Protein AF-A0A6B3HQA2-F1 (afdb_monomer_lite)

pLDDT: mean 93.32, std 8.59, range [45.41, 98.81]

Radius of gyration: 18.07 Å; chains: 1; bounding box: 42×44×48 Å

Secondary structure (DSSP, 8-state):
---TTTB---B-S-TTSGGGGTSBSSTT-PPB-TTSHHHHHHHHHHHHHHHHTT--EEEETTGGGS-HHHIIIIIHHHHHHHHHHHH-HHHHHH-EEEE-----SSSSSGGG-GGGSGGGGGB--SS---SSHHHHHHHHHHHHHHH-GGGS----TTS-BTTB------TTB-S-EEB-HHHHHHTTSHHHHHHHHHHHTTTSS-GGG-B--SS-SS-SGGG-SSS----

Foldseek 3Di:
DDDVLFFQDAADPDCLDLCLQRHADDPPGTHTRLLHPVNLVVVLVVLLVVVLVPDLEDEAEQCLNHFLLSLLVGRLVSNLVSNCVRPRNVSSVRRAYAYELDQLDLDLARVQRLSRGRQNSQFDDPDDFDPRSVRRSVVSRVVDSVCIDVNAAWFCQQDAPVPHDDHQDCVTTSNYAYAPNNLQLQVQDDVSNVVSLVVNCGSHSGSVSHHYCCDDPQAARNRDPDNHDYD

Structure (mmCIF, N/CA/C/O backbone):
data_AF-A0A6B3HQA2-F1
#
_entry.id   AF-A0A6B3HQA2-F1
#
loop_
_atom_site.group_PDB
_atom_site.id
_atom_site.type_symbol
_atom_site.label_atom_id
_atom_site.label_alt_id
_atom_site.label_comp_id
_atom_site.label_asym_id
_atom_site.label_entity_id
_atom_site.label_seq_id
_atom_site.pdbx_PDB_ins_code
_atom_site.Cartn_x
_atom_site.Cartn_y
_atom_site.Cartn_z
_atom_site.occupancy
_atom_site.B_iso_or_equiv
_atom_site.auth_seq_id
_atom_site.auth_comp_id
_atom_site.auth_asym_id
_atom_site.auth_atom_id
_atom_site.pdbx_PDB_model_num
ATOM 1 N N . MET A 1 1 ? -21.352 21.372 1.265 1.00 75.88 1 MET A N 1
ATOM 2 C CA . MET A 1 1 ? -19.914 21.098 1.476 1.00 75.88 1 MET A CA 1
ATOM 3 C C . MET A 1 1 ? -19.787 20.198 2.694 1.00 75.88 1 MET A C 1
ATOM 5 O O . MET A 1 1 ? -20.545 20.398 3.639 1.00 75.88 1 MET A O 1
ATOM 9 N N . PHE A 1 2 ? -18.933 19.177 2.637 1.00 92.38 2 PHE A N 1
ATOM 10 C CA . PHE A 1 2 ? -18.843 18.153 3.680 1.00 92.38 2 PHE A CA 1
ATOM 11 C C . PHE A 1 2 ? -18.260 18.703 5.000 1.00 92.38 2 PHE A C 1
ATOM 13 O O . PHE A 1 2 ? -17.554 19.720 4.985 1.00 92.38 2 PHE A O 1
ATOM 20 N N . PRO A 1 3 ? -18.566 18.082 6.160 1.00 95.31 3 PRO A N 1
ATOM 21 C CA . PRO A 1 3 ? -18.037 18.529 7.445 1.00 95.31 3 PRO A CA 1
ATOM 22 C C . PRO A 1 3 ? -16.509 18.395 7.512 1.00 95.31 3 PRO A C 1
ATOM 24 O O . PRO A 1 3 ? -15.991 17.284 7.480 1.00 95.31 3 PRO A O 1
ATOM 27 N N . LYS A 1 4 ? -15.799 19.515 7.715 1.00 93.56 4 LYS A N 1
ATOM 28 C CA . LYS A 1 4 ? -14.321 19.571 7.769 1.00 93.56 4 LYS A CA 1
ATOM 29 C C . LYS A 1 4 ? -13.685 18.619 8.798 1.00 93.56 4 LYS A C 1
ATOM 31 O O . LYS A 1 4 ? -12.535 18.232 8.666 1.00 93.56 4 LYS A O 1
ATOM 36 N N . ALA A 1 5 ? -14.414 18.262 9.855 1.00 95.19 5 ALA A N 1
ATOM 37 C CA . ALA A 1 5 ? -13.913 17.333 10.868 1.00 95.19 5 ALA A CA 1
ATOM 38 C C . ALA A 1 5 ? -13.820 15.879 10.369 1.00 95.19 5 ALA A C 1
ATOM 40 O O . ALA A 1 5 ? -13.080 15.093 10.948 1.00 95.19 5 ALA A O 1
ATOM 41 N N . LEU A 1 6 ? -14.602 15.517 9.346 1.00 97.62 6 LEU A N 1
ATOM 42 C CA . LEU A 1 6 ? -14.725 14.146 8.837 1.00 97.62 6 LEU A CA 1
ATOM 43 C C . LEU A 1 6 ? -14.211 13.994 7.406 1.00 97.62 6 LEU A C 1
ATOM 45 O O . LEU A 1 6 ? -14.002 12.874 6.957 1.00 97.62 6 LEU A O 1
ATOM 49 N N . TYR A 1 7 ? -14.029 15.109 6.706 1.00 97.56 7 TYR A N 1
ATOM 50 C CA . TYR A 1 7 ? -13.562 15.152 5.332 1.00 97.56 7 TYR A CA 1
ATOM 51 C C . TYR A 1 7 ? -12.484 16.214 5.212 1.00 97.56 7 TYR A C 1
ATOM 53 O O . TYR A 1 7 ? -12.591 17.288 5.820 1.00 97.56 7 TYR A 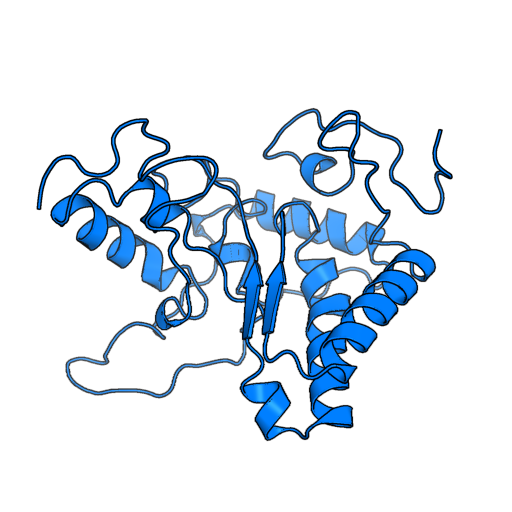O 1
ATOM 61 N N . HIS A 1 8 ? -11.465 15.933 4.415 1.00 96.06 8 HIS A N 1
ATOM 62 C CA . HIS A 1 8 ? -10.554 16.973 3.977 1.00 96.06 8 HIS A CA 1
ATOM 63 C C . HIS A 1 8 ? -11.316 17.960 3.091 1.00 96.06 8 HIS A C 1
ATOM 65 O O . HIS A 1 8 ? -12.221 17.577 2.363 1.00 96.06 8 HIS A O 1
ATOM 71 N N . ASN A 1 9 ? -11.002 19.253 3.178 1.00 94.12 9 ASN A N 1
ATOM 72 C CA . ASN A 1 9 ? -11.690 20.303 2.411 1.00 94.12 9 ASN A CA 1
ATOM 73 C C . ASN A 1 9 ? -10.677 21.056 1.539 1.00 94.12 9 ASN A C 1
ATOM 75 O O . ASN A 1 9 ? -10.548 22.280 1.622 1.00 94.12 9 ASN A O 1
ATOM 79 N N . CYS A 1 10 ? -9.926 20.299 0.747 1.00 94.56 10 CYS A N 1
ATOM 80 C CA . CYS A 1 10 ? -8.930 20.772 -0.205 1.00 94.56 10 CYS A CA 1
ATOM 81 C C . CYS A 1 10 ? -8.956 19.891 -1.456 1.00 94.56 10 CYS A C 1
ATOM 83 O O . CYS A 1 10 ? -9.538 18.808 -1.445 1.00 94.56 10 CYS A O 1
ATOM 85 N N . TRP A 1 11 ? -8.325 20.376 -2.520 1.00 94.31 11 TRP A N 1
ATOM 86 C CA . TRP A 1 11 ? -8.181 19.674 -3.791 1.00 94.31 11 TRP A CA 1
ATOM 87 C C . TRP A 1 11 ? -6.736 19.257 -3.978 1.00 94.31 11 TRP A C 1
ATOM 89 O O . TRP A 1 11 ? -5.838 20.019 -3.614 1.00 94.31 11 TRP A O 1
ATOM 99 N N . ILE A 1 12 ? -6.532 18.089 -4.579 1.00 94.38 12 ILE A N 1
ATOM 100 C CA . ILE A 1 12 ? -5.213 17.691 -5.047 1.00 94.38 12 ILE A CA 1
ATOM 101 C C . ILE A 1 12 ? -4.693 18.709 -6.076 1.00 94.38 12 ILE A C 1
ATOM 103 O O . ILE A 1 12 ? -5.372 19.077 -7.034 1.00 94.38 12 ILE A O 1
ATOM 107 N N . GLY A 1 13 ? -3.475 19.185 -5.863 1.00 93.06 13 GLY A N 1
ATOM 108 C CA . GLY A 1 13 ? -2.706 20.009 -6.787 1.00 93.06 13 GLY A CA 1
ATOM 109 C C . GLY A 1 13 ? -1.618 19.221 -7.515 1.00 93.06 13 GLY A C 1
ATOM 110 O O . GLY A 1 13 ? -1.237 19.605 -8.620 1.00 93.06 13 GLY A O 1
ATOM 111 N N . ASN A 1 14 ? -1.124 18.124 -6.930 1.00 91.94 14 ASN A N 1
ATOM 112 C CA . ASN A 1 14 ? -0.101 17.271 -7.534 1.00 91.94 14 ASN A CA 1
ATOM 113 C C . ASN A 1 14 ? -0.288 15.783 -7.184 1.00 91.94 14 ASN A C 1
ATOM 115 O O . ASN A 1 14 ? -0.450 15.446 -6.017 1.00 91.94 14 ASN A O 1
ATOM 119 N N . TRP A 1 15 ? -0.170 14.888 -8.173 1.00 92.31 15 TRP A N 1
ATOM 120 C CA . TRP A 1 15 ? -0.316 13.430 -8.000 1.00 92.31 15 TRP A CA 1
ATOM 121 C C . TRP A 1 15 ? 0.781 12.793 -7.144 1.00 92.31 15 TRP A C 1
ATOM 123 O O . TRP A 1 15 ? 0.551 11.765 -6.518 1.00 92.31 15 TRP A O 1
ATOM 133 N N . GLU A 1 16 ? 1.955 13.420 -7.082 1.00 94.00 16 GLU A N 1
ATOM 134 C CA . GLU A 1 16 ? 3.057 13.014 -6.207 1.00 94.00 16 GLU A CA 1
ATOM 135 C C . GLU A 1 16 ? 3.294 14.001 -5.049 1.00 94.00 16 GLU A C 1
ATOM 137 O O . GLU A 1 16 ? 4.398 14.064 -4.499 1.00 94.00 16 GLU A O 1
ATOM 142 N N . GLY A 1 17 ? 2.287 14.807 -4.700 1.00 94.75 17 GLY A N 1
ATOM 143 C CA . GLY A 1 17 ? 2.316 15.724 -3.562 1.00 94.75 17 GLY A CA 1
ATOM 144 C C . GLY A 1 17 ? 1.700 15.131 -2.293 1.00 94.75 17 GLY A C 1
ATOM 145 O O . GLY A 1 17 ? 0.985 14.133 -2.332 1.00 94.75 17 GLY A O 1
ATOM 146 N N . GLU A 1 18 ? 1.987 15.755 -1.148 1.00 95.19 18 GLU A N 1
ATOM 147 C CA . GLU A 1 18 ? 1.409 15.378 0.151 1.00 95.19 18 GLU A CA 1
ATOM 148 C C . GLU A 1 18 ? -0.125 15.391 0.102 1.00 95.19 18 GLU A C 1
ATOM 150 O O . GLU A 1 18 ? -0.764 14.445 0.559 1.00 95.19 18 GLU A O 1
ATOM 155 N N . ASP A 1 19 ? -0.657 16.420 -0.552 1.00 94.62 19 ASP A N 1
ATOM 156 C CA . ASP A 1 19 ? -2.062 16.704 -0.804 1.00 94.62 19 ASP A CA 1
ATOM 157 C C . ASP A 1 19 ? -2.772 15.602 -1.593 1.00 94.62 19 ASP A C 1
ATOM 159 O O . ASP A 1 19 ? -3.979 15.440 -1.455 1.00 94.62 19 ASP A O 1
ATOM 163 N N . SER A 1 20 ? -2.053 14.779 -2.361 1.00 95.31 20 SER A N 1
ATOM 164 C CA . SER A 1 20 ? -2.666 13.610 -3.003 1.00 95.31 20 SER A CA 1
ATOM 165 C C . SER A 1 20 ? -3.193 12.579 -2.005 1.00 95.31 20 SER A C 1
ATOM 167 O O . SER A 1 20 ? -3.979 11.722 -2.389 1.00 95.31 20 SER A O 1
ATOM 169 N N . ARG A 1 21 ? -2.778 12.639 -0.736 1.00 95.50 21 ARG A N 1
ATOM 170 C CA . ARG A 1 21 ? -3.137 11.663 0.304 1.00 95.50 21 ARG A CA 1
ATOM 171 C C . ARG A 1 21 ? -4.064 12.238 1.374 1.00 95.50 21 ARG A C 1
ATOM 173 O O . ARG A 1 21 ? -4.335 11.571 2.368 1.00 95.50 21 ARG A O 1
ATOM 180 N N . SER A 1 22 ? -4.434 13.508 1.225 1.00 93.69 22 SER A N 1
ATOM 181 C CA . SER A 1 22 ? -5.144 14.294 2.235 1.00 93.69 22 SER A CA 1
ATOM 182 C C . SER A 1 22 ? -6.074 15.346 1.613 1.00 93.69 22 SER A C 1
ATOM 184 O O . SER A 1 22 ? -6.490 16.285 2.290 1.00 93.69 22 SER A O 1
ATOM 186 N N . CYS A 1 23 ? -6.398 15.220 0.322 1.00 95.12 23 CYS A N 1
ATOM 187 C CA . CYS A 1 23 ? -7.303 16.103 -0.411 1.00 95.12 23 CYS A CA 1
ATOM 188 C C . CYS A 1 23 ? -8.104 15.330 -1.470 1.00 95.12 23 CYS A C 1
ATOM 190 O O . CYS A 1 23 ? -7.799 14.195 -1.824 1.00 95.12 23 CYS A O 1
ATOM 192 N N . TRP A 1 24 ? -9.140 15.977 -2.005 1.00 94.75 24 TRP A N 1
ATOM 193 C CA . TRP A 1 24 ? -10.056 15.380 -2.973 1.00 94.75 24 TRP A CA 1
ATOM 194 C C . TRP A 1 24 ? -9.352 15.083 -4.294 1.00 94.75 24 TRP A C 1
ATOM 196 O O . TRP A 1 24 ? -8.705 15.966 -4.863 1.00 94.75 24 TRP A O 1
ATOM 206 N N . LEU A 1 25 ? -9.539 13.858 -4.789 1.00 93.31 25 LEU A N 1
ATOM 207 C CA . LEU A 1 25 ? -8.958 13.373 -6.046 1.00 93.31 25 LEU A CA 1
ATOM 208 C C . LEU A 1 25 ? -9.773 13.776 -7.273 1.00 93.31 25 LEU A C 1
ATOM 210 O O . LEU A 1 25 ? -9.235 13.886 -8.373 1.00 93.31 25 LEU A O 1
ATOM 214 N N . HIS A 1 26 ? -11.078 13.962 -7.090 1.00 91.69 26 HIS A N 1
ATOM 215 C CA . HIS A 1 26 ? -12.014 14.298 -8.152 1.00 91.69 26 HIS A CA 1
ATOM 216 C C . HIS A 1 26 ? -13.262 14.976 -7.572 1.00 91.69 26 HIS A C 1
ATOM 218 O O . HIS A 1 26 ? -13.539 14.865 -6.375 1.00 91.69 26 HIS A O 1
ATOM 224 N N . ASP A 1 27 ? -14.023 15.676 -8.416 1.00 86.81 27 ASP A N 1
ATOM 225 C CA . ASP A 1 27 ? -15.137 16.536 -7.995 1.00 86.81 27 ASP A CA 1
ATOM 226 C C . ASP A 1 27 ? -16.273 15.799 -7.265 1.00 86.81 27 ASP A C 1
ATOM 228 O O . ASP A 1 27 ? -17.010 16.399 -6.476 1.00 86.81 27 ASP A O 1
ATOM 232 N N . ASP A 1 28 ? -16.408 14.497 -7.504 1.00 90.50 28 ASP A N 1
ATOM 233 C CA . ASP A 1 28 ? -17.402 13.604 -6.904 1.00 90.50 28 ASP A CA 1
ATOM 234 C C . ASP A 1 28 ? -16.821 12.649 -5.842 1.00 90.50 28 ASP A C 1
ATOM 236 O O . ASP A 1 28 ? -17.565 11.855 -5.263 1.00 90.50 28 ASP A O 1
ATOM 240 N N . LEU A 1 29 ? -15.527 12.764 -5.524 1.00 92.75 29 LEU A N 1
ATOM 241 C CA . LEU A 1 29 ? -14.822 11.923 -4.555 1.00 92.75 29 LEU A CA 1
ATOM 242 C C . LEU A 1 29 ? -14.423 12.741 -3.326 1.00 92.75 29 LEU A C 1
ATOM 244 O O . LEU A 1 29 ? -13.277 13.162 -3.167 1.00 92.75 29 LEU A O 1
ATOM 248 N N . ALA A 1 30 ? -15.401 12.967 -2.447 1.00 94.81 30 ALA A N 1
ATOM 249 C CA . ALA A 1 30 ? -15.158 13.647 -1.183 1.00 94.81 30 ALA A CA 1
ATOM 250 C C . ALA A 1 30 ? -14.211 12.838 -0.290 1.00 94.81 30 ALA A C 1
ATOM 252 O O . ALA A 1 30 ? -14.552 11.735 0.140 1.00 94.81 30 ALA A O 1
ATOM 253 N N . ASP A 1 31 ? -13.050 13.411 0.015 1.00 96.81 31 ASP A N 1
ATOM 254 C CA . ASP A 1 31 ? -11.984 12.693 0.705 1.00 96.81 31 ASP A CA 1
ATOM 255 C C . ASP A 1 31 ? -12.233 12.606 2.215 1.00 96.81 31 ASP A C 1
ATOM 257 O O . ASP A 1 31 ? -12.397 13.622 2.900 1.00 96.81 31 ASP A O 1
ATOM 261 N N . PHE A 1 32 ? -12.293 11.383 2.737 1.00 97.44 32 PHE A N 1
ATOM 262 C CA . PHE A 1 32 ? -12.454 11.129 4.164 1.00 97.44 32 PHE A CA 1
ATOM 263 C C . PHE A 1 32 ? -11.184 11.526 4.922 1.00 97.44 32 PHE A C 1
ATOM 265 O O . PHE A 1 32 ? -10.087 11.126 4.559 1.00 97.44 32 PHE A O 1
ATOM 272 N N . ASN A 1 33 ? -11.334 12.226 6.049 1.00 97.38 33 ASN A N 1
ATOM 273 C CA . ASN A 1 33 ? -10.209 12.512 6.940 1.00 97.38 33 ASN A CA 1
ATOM 274 C C . ASN A 1 33 ? -9.810 11.235 7.697 1.00 97.38 33 ASN A C 1
ATOM 276 O O . ASN A 1 33 ? -10.356 10.942 8.764 1.00 97.38 33 ASN A O 1
ATOM 280 N N . THR A 1 34 ? -8.903 10.440 7.126 1.00 97.38 34 THR A N 1
ATOM 281 C CA . THR A 1 34 ? -8.495 9.140 7.683 1.00 97.38 34 THR A CA 1
ATOM 282 C C . THR A 1 34 ? -7.595 9.234 8.915 1.00 97.38 34 THR A C 1
ATOM 284 O O . THR A 1 34 ? -7.358 8.230 9.583 1.00 97.38 34 THR A O 1
ATOM 287 N N . GLU A 1 35 ? -7.161 10.431 9.287 1.00 95.62 35 GLU A N 1
ATOM 288 C CA . GLU A 1 35 ? -6.442 10.766 10.516 1.00 95.62 35 GLU A CA 1
ATOM 289 C C . GLU A 1 35 ? -7.428 10.944 11.686 1.00 95.62 35 GLU A C 1
ATOM 291 O O . GLU A 1 35 ? -7.060 10.833 12.858 1.00 95.62 35 GLU A O 1
ATOM 296 N N . ASN A 1 36 ? -8.711 11.173 11.387 1.00 97.25 36 ASN A N 1
ATOM 297 C CA . ASN A 1 36 ? -9.763 11.321 12.379 1.00 97.25 36 ASN A CA 1
ATOM 298 C C . ASN A 1 36 ? -10.236 9.963 12.930 1.00 97.25 36 ASN A C 1
ATOM 300 O O . ASN A 1 36 ? -10.748 9.111 12.203 1.00 97.25 36 ASN A O 1
ATOM 304 N N . ALA A 1 37 ? -10.190 9.799 14.254 1.00 97.50 37 ALA A N 1
ATOM 305 C CA . ALA A 1 37 ? -10.587 8.556 14.923 1.00 97.50 37 ALA A CA 1
ATOM 306 C C . ALA A 1 37 ? -12.043 8.123 14.645 1.00 97.50 37 ALA A C 1
ATOM 308 O O . ALA A 1 37 ? -12.331 6.928 14.587 1.00 97.50 37 ALA A O 1
ATOM 309 N N . GLN A 1 38 ? -12.983 9.059 14.460 1.00 98.38 38 GLN A N 1
ATOM 310 C CA . GLN A 1 38 ? -14.372 8.714 14.137 1.00 98.38 38 GLN A CA 1
ATOM 311 C C . GLN A 1 38 ? -14.479 8.103 12.735 1.00 98.38 38 GLN A C 1
ATOM 313 O O . GLN A 1 38 ? -15.188 7.114 12.552 1.00 98.38 38 GLN A O 1
ATOM 318 N N . VAL A 1 39 ? -13.759 8.670 11.765 1.00 98.50 39 VAL A N 1
ATOM 319 C CA . VAL A 1 39 ? -13.689 8.157 10.390 1.00 98.50 39 VAL A CA 1
ATOM 320 C C . VAL A 1 39 ? -12.999 6.794 10.370 1.00 98.50 39 VAL A C 1
ATOM 322 O O . VAL A 1 39 ? -13.551 5.846 9.815 1.00 98.50 39 VAL A O 1
ATOM 325 N N . GLN A 1 40 ? -11.857 6.655 11.052 1.00 98.44 40 GLN A N 1
ATOM 326 C CA . GLN A 1 40 ? -11.147 5.378 11.183 1.00 98.44 40 GLN A CA 1
ATOM 327 C C . GLN A 1 40 ? -12.061 4.282 11.741 1.00 98.44 40 GLN A C 1
ATOM 329 O O . GLN A 1 40 ? -12.192 3.221 11.135 1.00 98.44 40 GLN A O 1
ATOM 334 N N . ASN A 1 41 ? -12.750 4.549 12.854 1.00 98.69 41 ASN A N 1
ATOM 335 C CA . ASN A 1 41 ? -13.660 3.586 13.479 1.00 98.69 41 ASN A CA 1
ATOM 336 C C . ASN A 1 41 ? -14.828 3.206 12.562 1.00 98.69 41 ASN A C 1
ATOM 338 O O . ASN A 1 41 ? -15.238 2.044 12.532 1.00 98.69 41 ASN A O 1
ATOM 342 N N . TYR A 1 42 ? -15.357 4.166 11.800 1.00 98.69 42 TYR A N 1
ATOM 343 C CA . TYR A 1 42 ? -16.407 3.904 10.821 1.00 98.69 42 TYR A CA 1
ATOM 344 C C . TYR A 1 42 ? -15.921 2.970 9.703 1.00 98.69 42 TYR A C 1
ATOM 346 O O . TYR A 1 42 ? -16.574 1.961 9.426 1.00 98.69 42 TYR A O 1
ATOM 354 N N . LEU A 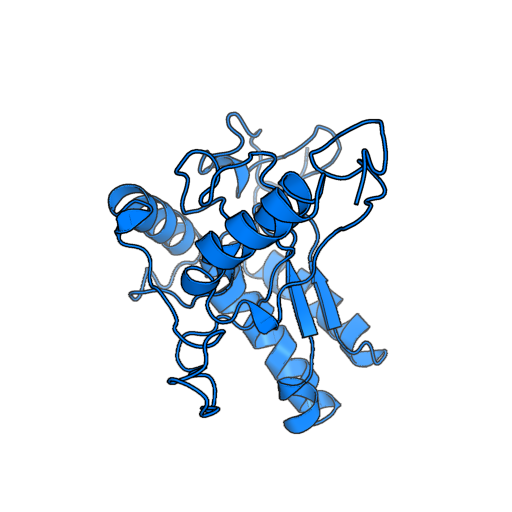1 43 ? -14.759 3.259 9.108 1.00 98.69 43 LEU A N 1
ATOM 355 C CA . LEU A 1 43 ? -14.178 2.458 8.025 1.00 98.69 43 LEU A CA 1
ATOM 356 C C . LEU A 1 43 ? -13.755 1.063 8.505 1.00 98.69 43 LEU A C 1
ATOM 358 O O . LEU A 1 43 ? -14.083 0.070 7.859 1.00 98.69 43 LEU A O 1
ATOM 362 N N . ILE A 1 44 ? -13.121 0.957 9.677 1.00 98.81 44 ILE A N 1
ATOM 363 C CA . ILE A 1 44 ? -12.816 -0.333 10.320 1.00 98.81 44 ILE A CA 1
ATOM 364 C C . ILE A 1 44 ? -14.107 -1.127 10.545 1.00 98.81 44 ILE A C 1
ATOM 366 O O . ILE A 1 44 ? -14.174 -2.313 10.231 1.00 98.81 44 ILE A O 1
ATOM 370 N N . GLY A 1 45 ? -15.170 -0.474 11.023 1.00 98.81 45 GLY A N 1
ATOM 371 C CA . GLY A 1 45 ? -16.484 -1.094 11.172 1.00 98.81 45 GLY A CA 1
ATOM 372 C C . GLY A 1 45 ? -17.062 -1.621 9.854 1.00 98.81 45 GLY A C 1
ATOM 373 O O . GLY A 1 45 ? -17.728 -2.657 9.856 1.00 98.81 45 GLY A O 1
ATOM 374 N N . ALA A 1 46 ? -16.798 -0.952 8.728 1.00 98.69 46 ALA A N 1
ATOM 375 C CA . ALA A 1 46 ? -17.186 -1.428 7.403 1.00 98.69 46 ALA A CA 1
ATOM 376 C C . ALA A 1 46 ? -16.383 -2.672 6.986 1.00 98.69 46 ALA A C 1
ATOM 378 O O . ALA A 1 46 ? -16.996 -3.683 6.638 1.00 98.69 46 ALA A O 1
ATOM 379 N N . TYR A 1 47 ? -15.049 -2.652 7.103 1.00 98.56 47 TYR A N 1
ATOM 380 C CA . TYR A 1 47 ? -14.205 -3.827 6.838 1.00 98.56 47 TYR A CA 1
ATOM 381 C C . TYR A 1 47 ? -14.608 -5.026 7.700 1.00 98.56 47 TYR A C 1
ATOM 383 O O . TYR A 1 47 ? -14.759 -6.132 7.184 1.00 98.56 47 TYR A O 1
ATOM 391 N N . ASN A 1 48 ? -14.882 -4.803 8.988 1.00 98.81 48 ASN A N 1
ATOM 392 C CA . ASN A 1 48 ? -15.300 -5.856 9.911 1.00 98.81 48 ASN A CA 1
ATOM 393 C C . ASN A 1 48 ? -16.572 -6.571 9.450 1.00 98.81 48 ASN A C 1
ATOM 395 O O . ASN A 1 48 ? -16.652 -7.789 9.577 1.00 98.81 48 ASN A O 1
ATOM 399 N N . LYS A 1 49 ? -17.542 -5.849 8.872 1.00 98.75 49 LYS A N 1
ATOM 400 C CA . LYS A 1 49 ? -18.763 -6.465 8.331 1.00 98.75 49 LYS A CA 1
ATOM 401 C C . LYS A 1 49 ? -18.458 -7.399 7.165 1.00 98.75 49 LYS A C 1
ATOM 403 O O . LYS A 1 49 ? -19.014 -8.488 7.125 1.00 98.75 49 LYS A O 1
ATOM 408 N N . TYR A 1 50 ? -17.586 -6.996 6.243 1.00 98.62 50 TYR A N 1
ATOM 409 C CA . TYR A 1 50 ? -17.198 -7.851 5.118 1.00 98.62 50 TYR A CA 1
ATOM 410 C C . TYR A 1 50 ? -16.392 -9.065 5.581 1.00 98.62 50 TYR A C 1
ATOM 412 O O . TYR A 1 50 ? -16.666 -10.176 5.134 1.00 98.62 50 TYR A O 1
ATOM 420 N N . ILE A 1 51 ? -15.472 -8.882 6.534 1.00 98.75 51 ILE A N 1
ATOM 421 C CA . ILE A 1 51 ? -14.768 -9.997 7.182 1.00 98.75 51 ILE A CA 1
ATOM 422 C C . ILE A 1 51 ? -15.790 -10.959 7.792 1.00 98.75 51 ILE A C 1
ATOM 424 O O . ILE A 1 51 ? -15.747 -12.151 7.521 1.00 98.75 51 ILE A O 1
ATOM 428 N N . ASP A 1 52 ? -16.773 -10.460 8.541 1.00 98.62 52 ASP A N 1
ATOM 429 C CA . ASP A 1 52 ? -17.798 -11.297 9.175 1.00 98.62 52 ASP A CA 1
ATOM 430 C C . ASP A 1 52 ? -18.681 -12.067 8.181 1.00 98.62 52 ASP A C 1
ATOM 432 O O . ASP A 1 52 ? -19.222 -13.115 8.548 1.00 98.62 52 ASP A O 1
ATOM 436 N N . MET A 1 53 ? -18.806 -11.578 6.942 1.00 98.50 53 MET A N 1
ATOM 437 C CA . MET A 1 53 ? -19.468 -12.277 5.832 1.00 98.50 53 MET A CA 1
ATOM 438 C C . MET A 1 53 ? -18.621 -13.414 5.240 1.00 98.50 53 MET A C 1
ATOM 440 O O . MET A 1 53 ? -19.166 -14.234 4.506 1.00 98.50 53 MET A O 1
ATOM 444 N N . GLY A 1 54 ? -17.331 -13.502 5.579 1.00 98.00 54 GLY A N 1
ATOM 445 C CA . GLY A 1 54 ? -16.443 -14.598 5.186 1.00 98.00 54 GLY A CA 1
ATOM 446 C C . GLY A 1 54 ? -15.619 -14.344 3.926 1.00 98.00 54 GLY A C 1
ATOM 447 O O . GLY A 1 54 ? -15.284 -15.300 3.240 1.00 98.00 54 GLY A O 1
ATOM 448 N N . VAL A 1 55 ? -15.312 -13.085 3.594 1.00 98.25 55 VAL A N 1
ATOM 449 C CA . VAL A 1 55 ? -14.300 -12.793 2.561 1.00 98.25 55 VAL A CA 1
ATOM 450 C C . VAL A 1 55 ? -12.916 -13.266 3.026 1.00 98.25 55 VAL A C 1
ATOM 452 O O . VAL A 1 55 ? -12.632 -13.222 4.220 1.00 98.25 55 VAL A O 1
ATOM 455 N N . ASP A 1 56 ? -12.048 -13.662 2.094 1.00 97.38 56 ASP A N 1
ATOM 456 C CA . ASP A 1 56 ? -10.683 -14.142 2.390 1.00 97.38 56 ASP A CA 1
ATOM 457 C C . ASP A 1 56 ? -9.594 -13.076 2.164 1.00 97.38 56 ASP A C 1
ATOM 459 O O . ASP A 1 56 ? -8.401 -13.319 2.359 1.00 97.38 56 ASP A O 1
ATOM 463 N N . GLY A 1 57 ? -9.988 -11.885 1.714 1.00 97.88 57 GLY A N 1
ATOM 464 C CA . GLY A 1 57 ? -9.050 -10.835 1.356 1.00 97.88 57 GLY A CA 1
ATOM 465 C C . GLY A 1 57 ? -9.711 -9.545 0.891 1.00 97.88 57 GLY A C 1
ATOM 466 O O . GLY A 1 57 ? -10.922 -9.488 0.669 1.00 97.88 57 GLY A O 1
ATOM 467 N N . PHE A 1 58 ? -8.889 -8.512 0.715 1.00 98.44 58 PHE A N 1
ATOM 468 C CA . PHE A 1 58 ? -9.301 -7.214 0.188 1.00 98.44 58 PHE A CA 1
ATOM 469 C C . PHE A 1 58 ? -8.343 -6.725 -0.897 1.00 98.44 58 PHE A C 1
ATOM 471 O O . PHE A 1 58 ? -7.134 -6.645 -0.681 1.00 98.44 58 PHE A O 1
ATOM 478 N N . ARG A 1 59 ? -8.917 -6.304 -2.028 1.00 97.62 59 ARG A N 1
ATOM 479 C CA . ARG A 1 59 ? -8.280 -5.358 -2.947 1.00 97.62 59 ARG A CA 1
ATOM 480 C C . ARG A 1 59 ? -8.624 -3.953 -2.464 1.00 97.62 59 ARG A C 1
ATOM 482 O O . ARG A 1 59 ? -9.797 -3.584 -2.473 1.00 97.62 59 ARG A O 1
ATOM 489 N N . LEU A 1 60 ? -7.625 -3.189 -2.036 1.00 97.25 60 LEU A N 1
ATOM 490 C CA . LEU A 1 60 ? -7.792 -1.807 -1.589 1.00 97.25 60 LEU A CA 1
ATOM 491 C C . LEU A 1 60 ? -7.668 -0.877 -2.795 1.00 97.25 60 LEU A C 1
ATOM 493 O O . LEU A 1 60 ? -6.614 -0.799 -3.424 1.00 97.25 60 LEU A O 1
ATOM 497 N N . ASP A 1 61 ? -8.768 -0.214 -3.126 1.00 94.75 61 ASP A N 1
ATOM 498 C CA . ASP A 1 61 ? -8.822 0.801 -4.174 1.00 94.75 61 ASP A CA 1
ATOM 499 C C . ASP A 1 61 ? -7.985 2.020 -3.791 1.00 94.75 61 ASP A C 1
ATOM 501 O O . ASP A 1 61 ? -8.032 2.442 -2.635 1.00 94.75 61 ASP A O 1
ATOM 505 N N . THR A 1 62 ? -7.249 2.596 -4.746 1.00 93.75 62 THR A N 1
ATOM 506 C CA . THR A 1 62 ? -6.558 3.889 -4.578 1.00 93.75 62 THR A CA 1
ATOM 507 C C . THR A 1 62 ? -5.691 4.011 -3.310 1.00 93.75 62 THR A C 1
ATOM 509 O O . THR A 1 62 ? -5.530 5.095 -2.755 1.00 93.75 62 THR A O 1
ATOM 512 N N . ALA A 1 63 ? -5.075 2.914 -2.851 1.00 97.25 63 ALA A N 1
ATOM 513 C CA . ALA A 1 63 ? -4.342 2.836 -1.581 1.00 97.25 63 ALA A CA 1
ATOM 514 C C . ALA A 1 63 ? -3.227 3.886 -1.420 1.00 97.25 63 ALA A C 1
ATOM 516 O O . ALA A 1 63 ? -2.899 4.255 -0.290 1.00 97.25 63 ALA A O 1
ATOM 517 N N . VAL A 1 64 ? -2.674 4.381 -2.534 1.00 96.75 64 VAL A N 1
ATOM 518 C CA . VAL A 1 64 ? -1.680 5.468 -2.558 1.00 96.75 64 VAL A CA 1
ATOM 519 C C . VAL A 1 64 ? -2.178 6.769 -1.928 1.00 96.75 64 VAL A C 1
ATOM 521 O O . VAL A 1 64 ? -1.381 7.519 -1.371 1.00 96.75 64 VAL A O 1
ATOM 524 N N . HIS A 1 65 ? -3.489 7.001 -1.964 1.00 97.00 65 HIS A N 1
ATOM 525 C CA . HIS A 1 65 ? -4.143 8.222 -1.504 1.00 97.00 65 HIS A CA 1
ATOM 526 C C . HIS A 1 65 ? -4.497 8.199 -0.010 1.00 97.00 65 HIS A C 1
ATOM 528 O O . HIS A 1 65 ? -5.167 9.092 0.485 1.00 97.00 65 HIS A O 1
ATOM 534 N N . ILE A 1 66 ? -4.011 7.202 0.732 1.00 97.75 66 ILE A N 1
ATOM 535 C CA . ILE A 1 66 ? -4.036 7.184 2.196 1.00 97.75 66 ILE A CA 1
ATOM 536 C C .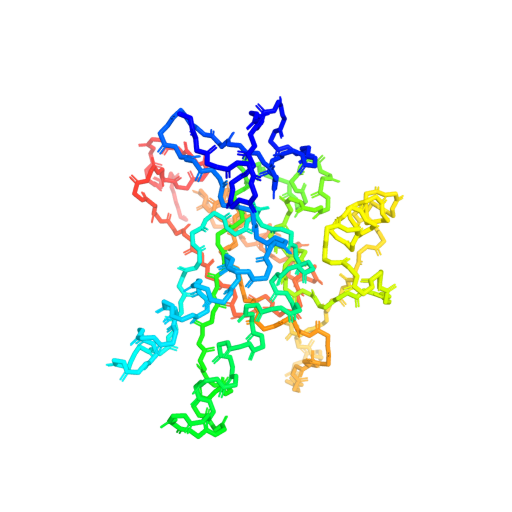 ILE A 1 66 ? -2.589 7.011 2.678 1.00 97.75 66 ILE A C 1
ATOM 538 O O . ILE A 1 66 ? -1.878 6.132 2.177 1.00 97.75 66 ILE A O 1
ATOM 542 N N . PRO A 1 67 ? -2.107 7.796 3.661 1.00 97.50 67 PRO A N 1
ATOM 543 C CA . PRO A 1 67 ? -0.746 7.653 4.164 1.00 97.50 67 PRO A CA 1
ATOM 544 C C . PRO A 1 67 ? -0.441 6.221 4.631 1.00 97.50 67 PRO A C 1
ATOM 546 O O . PRO A 1 67 ? -1.202 5.626 5.395 1.00 97.50 67 PRO A O 1
ATOM 549 N N . ARG A 1 68 ? 0.726 5.677 4.253 1.00 97.69 68 ARG A N 1
ATOM 550 C CA . ARG A 1 68 ? 1.193 4.358 4.728 1.00 97.69 68 ARG A CA 1
ATOM 551 C C . ARG A 1 68 ? 1.161 4.230 6.256 1.00 97.69 68 ARG A C 1
ATOM 553 O O . ARG A 1 68 ? 0.771 3.183 6.759 1.00 97.69 68 ARG A O 1
ATOM 560 N N . THR A 1 69 ? 1.497 5.290 6.993 1.00 97.56 69 THR A N 1
ATOM 561 C CA . THR A 1 69 ? 1.366 5.320 8.460 1.00 97.56 69 THR A CA 1
ATOM 562 C C . THR A 1 69 ? -0.049 5.013 8.927 1.00 97.56 69 THR A C 1
ATOM 564 O O . THR A 1 69 ? -0.223 4.263 9.884 1.00 97.56 69 THR A O 1
ATOM 567 N N . THR A 1 70 ? -1.063 5.558 8.259 1.00 98.00 70 THR A N 1
ATOM 568 C CA . THR A 1 70 ? -2.471 5.323 8.594 1.00 98.00 70 THR A CA 1
ATOM 569 C C . THR A 1 70 ? -2.844 3.865 8.319 1.00 98.00 70 THR A C 1
ATOM 571 O O . THR A 1 70 ? -3.419 3.203 9.187 1.00 98.00 70 THR A O 1
ATOM 574 N N . TRP A 1 71 ? -2.419 3.307 7.178 1.00 98.44 71 TRP A N 1
ATOM 575 C CA . TRP A 1 71 ? -2.577 1.877 6.877 1.00 98.44 71 TRP A CA 1
ATOM 576 C C . TRP A 1 71 ? -1.949 0.976 7.946 1.00 98.44 71 TRP A C 1
ATOM 578 O O . TRP A 1 71 ? -2.638 0.130 8.522 1.00 98.44 71 TRP A O 1
ATOM 588 N N . ASN A 1 72 ? -0.665 1.184 8.241 1.00 98.44 72 ASN A N 1
ATOM 589 C CA . ASN A 1 72 ? 0.126 0.342 9.139 1.00 98.44 72 ASN A CA 1
ATOM 590 C C . ASN A 1 72 ? -0.310 0.445 10.603 1.00 98.44 72 ASN A C 1
ATOM 592 O O . ASN A 1 72 ? -0.207 -0.533 11.339 1.00 98.44 72 ASN A O 1
ATOM 596 N N . ARG A 1 73 ? -0.790 1.614 11.045 1.00 97.56 73 ARG A N 1
ATOM 597 C CA . ARG A 1 73 ? -1.190 1.840 12.445 1.00 97.56 73 ARG A CA 1
ATOM 598 C C . ARG A 1 73 ? -2.637 1.470 12.723 1.00 97.56 73 ARG A C 1
ATOM 600 O O . ARG A 1 73 ? -2.956 1.147 13.867 1.00 97.56 73 ARG A O 1
ATOM 607 N N . ARG A 1 74 ? -3.519 1.578 11.725 1.00 98.06 74 ARG A N 1
ATOM 608 C CA . ARG A 1 74 ? -4.973 1.518 11.939 1.00 98.06 74 ARG A CA 1
ATOM 609 C C . ARG A 1 74 ? -5.621 0.381 11.177 1.00 98.06 74 ARG A C 1
ATOM 611 O O . ARG A 1 74 ? -6.156 -0.534 11.793 1.00 98.06 74 ARG A O 1
ATOM 618 N N . PHE A 1 75 ? -5.577 0.426 9.853 1.00 98.69 75 PHE A N 1
ATOM 619 C CA . PHE A 1 75 ? -6.423 -0.441 9.038 1.00 98.69 75 PHE A CA 1
ATOM 620 C C . PHE A 1 75 ? -5.890 -1.872 8.925 1.00 98.69 75 PHE A C 1
ATOM 622 O O . PHE A 1 75 ? -6.641 -2.812 9.181 1.00 98.69 75 PHE A O 1
ATOM 6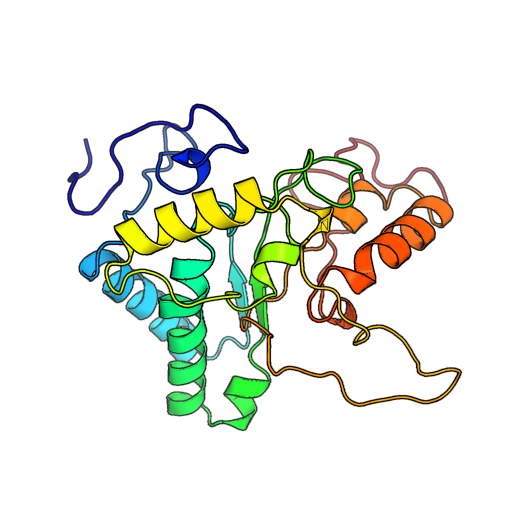29 N N . LEU A 1 76 ? -4.604 -2.061 8.605 1.00 98.56 76 LEU A N 1
ATOM 630 C CA . LEU A 1 76 ? -4.027 -3.402 8.445 1.00 98.56 76 LEU A CA 1
ATOM 631 C C . LEU A 1 76 ? -4.043 -4.209 9.755 1.00 98.56 76 LEU A C 1
ATOM 633 O O . LEU A 1 76 ? -4.486 -5.361 9.718 1.00 98.56 76 LEU A O 1
ATOM 637 N N . PRO A 1 77 ? -3.659 -3.640 10.921 1.00 98.44 77 PRO A N 1
ATOM 638 C CA . PRO A 1 77 ? -3.776 -4.358 12.187 1.00 98.44 77 PRO A CA 1
ATOM 639 C C . PRO A 1 77 ? -5.225 -4.687 12.549 1.00 98.44 77 PRO A C 1
ATOM 641 O O . PRO A 1 77 ? -5.487 -5.802 12.986 1.00 98.44 77 PRO A O 1
ATOM 644 N N . ALA A 1 78 ? -6.173 -3.766 12.327 1.00 98.69 78 ALA A N 1
ATOM 645 C CA . ALA A 1 78 ? -7.581 -4.001 12.649 1.00 98.69 78 ALA A CA 1
ATOM 646 C C . ALA A 1 78 ? -8.203 -5.118 11.795 1.00 98.69 78 ALA A C 1
ATOM 648 O O . ALA A 1 78 ? -8.950 -5.944 12.321 1.00 98.69 78 ALA A O 1
ATOM 649 N N . ILE A 1 79 ? -7.866 -5.186 10.500 1.00 98.69 79 ILE A N 1
ATOM 650 C CA . ILE A 1 79 ? -8.276 -6.288 9.616 1.00 98.69 79 ILE A CA 1
ATOM 651 C C . ILE A 1 79 ? -7.729 -7.614 10.155 1.00 98.69 79 ILE A C 1
ATOM 653 O O . ILE A 1 79 ? -8.497 -8.545 10.394 1.00 98.69 79 ILE A O 1
ATOM 657 N N . GLN A 1 80 ? -6.417 -7.686 10.397 1.00 98.31 80 GLN A N 1
ATOM 658 C CA . GLN A 1 80 ? -5.752 -8.885 10.915 1.00 98.31 80 GLN A CA 1
ATOM 659 C C . GLN A 1 80 ? -6.349 -9.345 12.251 1.00 98.31 80 GLN A C 1
ATOM 661 O O . GLN A 1 80 ? -6.673 -10.522 12.422 1.00 98.31 80 GLN A O 1
ATOM 666 N N . GLU A 1 81 ? -6.560 -8.413 13.181 1.00 98.56 81 GLU A N 1
ATOM 667 C CA . GLU A 1 81 ? -7.164 -8.693 14.480 1.00 98.56 81 GLU A CA 1
ATOM 668 C C . GLU A 1 81 ? -8.593 -9.223 14.328 1.00 98.56 81 GLU A C 1
ATOM 670 O O . GLU A 1 81 ? -8.938 -10.239 14.938 1.00 98.56 81 GLU A O 1
ATOM 675 N N . ARG A 1 82 ? -9.424 -8.598 13.484 1.00 98.75 82 ARG A N 1
ATOM 676 C CA . ARG A 1 82 ? -10.807 -9.046 13.292 1.00 98.75 82 ARG A CA 1
ATOM 677 C C . ARG A 1 82 ? -10.874 -10.445 12.695 1.00 98.75 82 ARG A C 1
ATOM 679 O O . ARG A 1 82 ? -11.663 -11.263 13.171 1.00 98.75 82 ARG A O 1
ATOM 686 N N . VAL A 1 83 ? -10.056 -10.737 11.684 1.00 98.81 83 VAL A N 1
ATOM 687 C CA . VAL A 1 83 ? -9.998 -12.077 11.079 1.00 98.81 83 VAL A CA 1
ATOM 688 C C . VAL A 1 83 ? -9.557 -13.099 12.123 1.00 98.81 83 VAL A C 1
ATOM 690 O O . VAL A 1 83 ? -10.197 -14.142 12.261 1.00 98.81 83 VAL A O 1
ATOM 693 N N . ALA A 1 84 ? -8.533 -12.782 12.924 1.00 98.62 84 ALA A N 1
ATOM 694 C CA . ALA A 1 84 ? -8.058 -13.663 13.987 1.00 98.62 84 ALA A CA 1
ATOM 695 C C . ALA A 1 84 ? -9.148 -13.947 15.030 1.00 98.62 84 ALA A C 1
ATOM 697 O O . ALA A 1 84 ? -9.341 -15.098 15.421 1.00 98.62 84 ALA A O 1
ATOM 698 N N . GLN A 1 85 ? -9.898 -12.922 15.442 1.00 98.56 85 GLN A N 1
ATOM 699 C CA . GLN A 1 85 ? -11.016 -13.061 16.377 1.00 98.56 85 GLN A CA 1
ATOM 700 C C . GLN A 1 85 ? -12.157 -13.909 15.801 1.00 98.56 85 GLN A C 1
ATOM 702 O O . GLN A 1 85 ? -12.767 -14.697 16.523 1.00 98.56 85 GLN A O 1
ATOM 707 N N . ARG A 1 86 ? -12.478 -13.737 14.513 1.00 98.56 86 ARG A N 1
ATOM 708 C CA . ARG A 1 86 ? -13.658 -14.353 13.892 1.00 98.56 86 ARG A CA 1
ATOM 709 C C . ARG A 1 86 ? -13.413 -15.773 13.380 1.00 98.56 86 ARG A C 1
ATOM 711 O O . ARG A 1 86 ? -14.323 -16.600 13.485 1.00 98.56 86 ARG A O 1
ATOM 718 N N . PHE A 1 87 ? -12.228 -16.029 12.828 1.00 98.38 87 PHE A N 1
ATOM 719 C CA . PHE A 1 87 ? -11.880 -17.252 12.091 1.00 98.38 87 PHE A CA 1
ATOM 720 C C . PHE A 1 87 ? -10.573 -17.915 12.559 1.00 98.38 87 PHE A C 1
ATOM 722 O O . PHE A 1 87 ? -10.245 -19.007 12.101 1.00 98.38 87 PHE A O 1
ATOM 729 N N . GLY A 1 88 ? -9.848 -17.308 13.503 1.00 98.38 88 GLY A N 1
ATOM 730 C CA . GLY A 1 88 ? -8.629 -17.863 14.091 1.00 98.38 88 GLY A CA 1
ATOM 731 C C . GLY A 1 88 ? -7.333 -17.344 13.463 1.00 98.38 88 GLY A C 1
ATOM 732 O O . GLY A 1 88 ? -7.309 -16.769 12.376 1.00 98.38 88 GLY A O 1
ATOM 733 N N . ALA A 1 89 ? -6.222 -17.559 14.173 1.00 97.88 89 ALA A N 1
ATOM 734 C CA . ALA A 1 89 ? -4.911 -17.013 13.811 1.00 97.88 89 ALA A CA 1
ATOM 735 C C . ALA A 1 89 ? -4.385 -17.512 12.452 1.00 97.88 89 ALA A C 1
ATOM 737 O O . ALA A 1 89 ? -3.726 -16.760 11.738 1.00 97.88 89 ALA A O 1
ATOM 738 N N . GLU A 1 90 ? -4.695 -18.757 12.078 1.00 97.44 90 GLU A N 1
ATOM 739 C CA . GLU A 1 90 ? -4.285 -19.298 10.777 1.00 97.44 90 GLU A CA 1
ATOM 740 C C . GLU A 1 90 ? -5.025 -18.608 9.624 1.00 97.44 90 GLU A C 1
ATOM 742 O O . GLU A 1 90 ? -4.411 -18.273 8.616 1.00 97.44 90 GLU A O 1
ATOM 747 N N . ALA A 1 91 ? -6.321 -18.314 9.784 1.00 97.81 91 ALA A N 1
ATOM 748 C CA . ALA A 1 91 ? -7.069 -17.544 8.793 1.00 97.81 91 ALA A CA 1
ATOM 749 C C . ALA A 1 91 ? -6.502 -16.124 8.655 1.00 97.81 91 ALA A C 1
ATOM 751 O O . ALA A 1 91 ? -6.302 -15.655 7.542 1.00 97.81 91 ALA A O 1
ATOM 752 N N . ALA A 1 92 ? -6.157 -15.470 9.770 1.00 97.50 92 ALA A N 1
ATOM 753 C CA . ALA A 1 92 ? -5.559 -14.132 9.752 1.00 97.50 92 ALA A CA 1
ATOM 754 C C . ALA A 1 92 ? -4.230 -14.098 8.979 1.00 97.50 92 ALA A C 1
ATOM 756 O O . ALA A 1 92 ? -4.027 -13.246 8.114 1.00 97.50 92 ALA A O 1
ATOM 757 N N . LYS A 1 93 ? -3.363 -15.091 9.206 1.00 94.44 93 LYS A N 1
ATOM 758 C CA . LYS A 1 93 ? -2.088 -15.236 8.488 1.00 94.44 93 LYS A CA 1
ATOM 759 C C . LYS A 1 93 ? -2.263 -15.398 6.972 1.00 94.44 93 LYS A C 1
ATOM 761 O O . LYS A 1 93 ? -1.389 -14.965 6.222 1.00 94.44 93 LYS A O 1
ATOM 766 N N . ASN A 1 94 ? -3.360 -16.021 6.545 1.00 95.88 94 ASN A N 1
ATOM 767 C CA . ASN A 1 94 ? -3.667 -16.292 5.140 1.00 95.88 94 ASN A CA 1
ATOM 768 C C . ASN A 1 94 ? -4.601 -15.245 4.504 1.00 95.88 94 ASN A C 1
ATOM 770 O O . ASN A 1 94 ? -4.858 -15.318 3.306 1.00 95.88 94 ASN A O 1
ATOM 774 N N . PHE A 1 95 ? -5.086 -14.266 5.274 1.00 97.88 95 PHE A N 1
ATOM 775 C CA . PHE A 1 95 ? -5.980 -13.228 4.774 1.00 97.88 95 PHE A CA 1
ATOM 776 C C . PHE A 1 95 ? -5.221 -12.259 3.865 1.00 97.88 95 PHE A C 1
ATOM 778 O O . PHE A 1 95 ? -4.299 -11.562 4.303 1.00 97.88 95 PHE A O 1
ATOM 785 N N . PHE A 1 96 ? -5.597 -12.216 2.589 1.00 97.75 96 PHE A N 1
ATOM 786 C CA . PHE A 1 96 ? -4.804 -11.548 1.563 1.00 97.75 96 PHE A CA 1
ATOM 787 C C . PHE A 1 96 ? -5.269 -10.109 1.328 1.00 97.75 96 PHE A C 1
ATOM 789 O O . PHE A 1 96 ? -6.347 -9.866 0.792 1.00 97.75 96 PHE A O 1
ATOM 796 N N . VAL A 1 97 ? -4.442 -9.135 1.709 1.00 98.25 97 VAL A N 1
ATOM 797 C CA . VAL A 1 97 ? -4.695 -7.711 1.447 1.00 98.25 97 VAL A CA 1
ATOM 798 C C . VAL A 1 97 ? -3.703 -7.211 0.410 1.00 98.25 97 VAL A C 1
ATOM 800 O O . VAL A 1 97 ? -2.494 -7.384 0.586 1.00 98.25 97 VAL A O 1
ATOM 803 N N . PHE A 1 98 ? -4.201 -6.573 -0.649 1.00 98.12 98 PHE A N 1
ATOM 804 C CA . PHE A 1 98 ? -3.353 -5.904 -1.626 1.00 98.12 98 PHE A CA 1
ATOM 805 C C . PHE A 1 98 ? -3.914 -4.553 -2.067 1.00 98.12 98 PHE A C 1
ATOM 807 O O . PHE A 1 98 ? -5.111 -4.418 -2.312 1.00 98.12 98 PHE A O 1
ATOM 814 N N . GLY A 1 99 ? -3.047 -3.544 -2.137 1.00 97.19 99 GLY A N 1
ATOM 815 C CA . GLY A 1 99 ? -3.414 -2.177 -2.488 1.00 97.19 99 GLY A CA 1
ATOM 816 C C . GLY A 1 99 ? -3.085 -1.805 -3.925 1.00 97.19 99 GLY A C 1
ATOM 817 O O . GLY A 1 99 ? -2.048 -2.186 -4.470 1.00 97.19 99 GLY A O 1
ATOM 818 N N . GLU A 1 100 ? -3.962 -1.017 -4.529 1.00 95.62 100 GLU A N 1
ATOM 819 C CA . GLU A 1 100 ? -3.660 -0.291 -5.751 1.00 95.62 100 GLU A CA 1
ATOM 820 C C . GLU A 1 100 ? -2.844 0.962 -5.442 1.00 95.62 100 GLU A C 1
ATOM 822 O O . GLU A 1 100 ? -3.325 1.902 -4.812 1.00 95.62 100 GLU A O 1
ATOM 827 N N . VAL A 1 101 ? -1.613 0.997 -5.938 1.00 95.75 101 VAL A N 1
ATOM 828 C CA . VAL A 1 101 ? -0.762 2.185 -5.887 1.00 95.75 101 VAL A CA 1
ATOM 829 C C . VAL A 1 101 ? -0.455 2.588 -7.317 1.00 95.75 101 VAL A C 1
ATOM 831 O O . VAL A 1 101 ? 0.496 2.094 -7.919 1.00 95.75 101 VAL A O 1
ATOM 834 N N . ALA A 1 102 ? -1.327 3.420 -7.886 1.00 90.38 102 ALA A N 1
ATOM 835 C CA . ALA A 1 102 ? -1.259 3.796 -9.290 1.00 90.38 102 ALA A CA 1
ATOM 836 C C . ALA A 1 102 ? 0.042 4.557 -9.599 1.00 90.38 102 ALA A C 1
ATOM 838 O O . ALA A 1 102 ? 0.305 5.626 -9.052 1.00 90.38 102 ALA A O 1
ATOM 839 N N . ALA A 1 103 ? 0.843 3.998 -10.505 1.00 89.75 103 ALA A N 1
ATOM 840 C CA . ALA A 1 103 ? 2.082 4.585 -10.999 1.00 89.75 103 ALA A CA 1
ATOM 841 C C . ALA A 1 103 ? 2.190 4.306 -12.502 1.00 89.75 103 ALA A C 1
ATOM 843 O O . ALA A 1 103 ? 2.679 3.261 -12.925 1.00 89.75 103 ALA A O 1
ATOM 844 N N . PHE A 1 104 ? 1.699 5.234 -13.325 1.00 87.12 104 PHE A N 1
ATOM 845 C CA . PHE A 1 104 ? 1.658 5.071 -14.784 1.00 87.12 104 PHE A CA 1
ATOM 846 C C . PHE A 1 104 ? 2.970 5.508 -15.444 1.00 87.12 104 PHE A C 1
ATOM 848 O O . PHE A 1 104 ? 2.993 6.389 -16.308 1.00 87.12 104 PHE A O 1
ATOM 855 N N . VAL A 1 105 ? 4.072 4.911 -14.998 1.00 90.00 105 VAL A N 1
ATOM 856 C CA . VAL A 1 105 ? 5.423 5.134 -15.521 1.00 90.00 105 VAL A CA 1
ATOM 857 C C . VAL A 1 105 ? 6.184 3.816 -15.632 1.00 90.00 105 VAL A C 1
ATOM 859 O O . VAL A 1 105 ? 5.886 2.849 -14.938 1.00 90.00 105 VAL A O 1
ATOM 862 N N . ASN A 1 106 ? 7.212 3.803 -16.478 1.00 91.25 106 ASN A N 1
ATOM 863 C CA . ASN A 1 106 ? 8.150 2.688 -16.621 1.00 91.25 106 ASN A CA 1
ATOM 864 C C . ASN A 1 106 ? 9.359 2.832 -15.691 1.00 91.25 106 ASN A C 1
ATOM 866 O O . ASN A 1 106 ? 10.451 2.384 -16.018 1.00 91.25 106 ASN A O 1
ATOM 870 N N . ASP A 1 107 ? 9.190 3.481 -14.547 1.00 93.12 107 ASP A N 1
ATOM 871 C CA . ASP A 1 107 ? 10.267 3.664 -13.585 1.00 93.12 107 ASP A CA 1
ATOM 872 C C . ASP A 1 107 ? 10.096 2.654 -12.450 1.00 93.12 107 ASP A C 1
ATOM 874 O O . ASP A 1 107 ? 8.973 2.365 -12.040 1.00 93.12 107 ASP A O 1
ATOM 878 N N . LYS A 1 108 ? 11.202 2.161 -11.877 1.00 94.44 108 LYS A N 1
ATOM 879 C CA . LYS A 1 108 ? 11.157 1.323 -10.663 1.00 94.44 108 LYS A CA 1
ATOM 880 C C . LYS A 1 108 ? 10.457 2.037 -9.499 1.00 94.44 108 LYS A C 1
ATOM 882 O O . LYS A 1 108 ? 9.749 1.407 -8.728 1.00 94.44 108 LYS A O 1
ATOM 887 N N . TRP A 1 109 ? 10.647 3.349 -9.380 1.00 95.94 109 TRP A N 1
ATOM 888 C CA . TRP A 1 109 ? 9.977 4.215 -8.408 1.00 95.94 109 TRP A CA 1
ATOM 889 C C . TRP A 1 109 ? 9.242 5.317 -9.161 1.00 95.94 109 TRP A C 1
ATOM 891 O O . TRP A 1 109 ? 9.864 5.978 -9.991 1.00 95.94 109 TRP A O 1
ATOM 901 N N . ASN A 1 110 ? 7.969 5.556 -8.845 1.00 95.38 110 ASN A N 1
ATOM 902 C CA . ASN A 1 110 ? 7.097 6.490 -9.558 1.00 95.38 110 ASN A CA 1
ATOM 903 C C . ASN A 1 110 ? 7.695 7.905 -9.608 1.00 95.38 110 ASN A C 1
ATOM 905 O O . ASN A 1 110 ? 7.584 8.652 -8.637 1.00 95.38 110 ASN A O 1
ATOM 909 N N . ARG A 1 111 ? 8.379 8.263 -10.706 1.00 93.56 111 ARG A N 1
ATOM 910 C CA . ARG A 1 111 ? 9.078 9.552 -10.882 1.00 93.56 111 ARG A CA 1
ATOM 911 C C . ARG A 1 111 ? 10.009 9.909 -9.712 1.00 93.56 111 ARG A C 1
ATOM 913 O O . ARG A 1 111 ? 10.168 11.075 -9.359 1.00 93.56 111 ARG A O 1
ATOM 920 N N . GLY A 1 112 ? 10.598 8.903 -9.063 1.00 93.88 112 GLY A N 1
ATOM 921 C CA . GLY A 1 112 ? 11.426 9.089 -7.865 1.00 93.88 112 GLY A CA 1
ATOM 922 C C . GLY A 1 112 ? 10.655 9.411 -6.572 1.00 93.88 112 GLY A C 1
ATOM 923 O O . GLY A 1 112 ? 11.272 9.728 -5.554 1.00 93.88 112 GLY A O 1
ATOM 924 N N . SER A 1 113 ? 9.324 9.328 -6.579 1.00 95.75 113 SER A N 1
ATOM 925 C CA . SER A 1 113 ? 8.460 9.618 -5.435 1.00 95.75 113 SER A CA 1
ATOM 926 C C . SER A 1 113 ? 8.263 8.387 -4.553 1.00 95.75 113 SER A C 1
ATOM 928 O O . SER A 1 113 ? 7.485 7.486 -4.863 1.00 95.75 113 SER A O 1
ATOM 930 N N . VAL A 1 114 ? 8.966 8.349 -3.419 1.00 96.38 114 VAL A N 1
ATOM 931 C CA . VAL A 1 114 ? 8.912 7.226 -2.467 1.00 96.38 114 VAL A CA 1
ATOM 932 C C . VAL A 1 114 ? 7.492 7.000 -1.947 1.00 96.38 114 VAL A C 1
ATOM 934 O O . VAL A 1 114 ? 6.988 5.884 -2.015 1.00 96.38 114 VAL A O 1
ATOM 937 N N . ASN A 1 115 ? 6.835 8.062 -1.471 1.00 96.94 115 ASN A N 1
ATOM 938 C CA . ASN A 1 115 ? 5.514 7.978 -0.840 1.00 96.94 115 ASN A CA 1
ATOM 939 C C . ASN A 1 115 ? 4.389 7.558 -1.805 1.00 96.94 115 ASN A C 1
ATOM 941 O O . ASN A 1 115 ? 3.307 7.214 -1.342 1.00 96.94 115 ASN A O 1
ATOM 945 N N . HIS A 1 116 ? 4.652 7.566 -3.116 1.00 97.00 116 HIS A N 1
ATOM 946 C CA . HIS A 1 116 ? 3.676 7.275 -4.170 1.00 97.00 116 HIS A CA 1
ATOM 947 C C . HIS A 1 116 ? 4.106 6.102 -5.063 1.00 97.00 116 HIS A C 1
ATOM 949 O O . HIS A 1 116 ? 3.705 6.015 -6.221 1.00 97.00 116 HIS A O 1
ATOM 955 N N . SER A 1 117 ? 4.966 5.220 -4.547 1.00 97.12 117 SER A N 1
ATOM 956 C CA . SER A 1 117 ? 5.437 4.023 -5.252 1.00 97.12 117 SER A CA 1
ATOM 957 C C . SER A 1 117 ? 4.942 2.755 -4.559 1.00 97.12 117 SER A C 1
ATOM 959 O O . SER A 1 117 ? 4.952 2.680 -3.332 1.00 97.12 117 SER A O 1
ATOM 961 N N . ALA A 1 118 ? 4.516 1.750 -5.327 1.00 96.25 118 ALA A N 1
ATOM 962 C CA . ALA A 1 118 ? 3.807 0.572 -4.818 1.00 96.25 118 ALA A CA 1
ATOM 963 C C . ALA A 1 118 ? 4.576 -0.173 -3.722 1.00 96.25 118 ALA A C 1
ATOM 965 O O . ALA A 1 118 ? 4.061 -0.425 -2.632 1.00 96.25 118 ALA A O 1
ATOM 966 N N . GLN A 1 119 ? 5.853 -0.434 -3.964 1.00 96.31 119 GLN A N 1
ATOM 967 C CA . GLN A 1 119 ? 6.728 -1.135 -3.041 1.00 96.31 119 GLN A CA 1
ATOM 968 C C . GLN A 1 119 ? 6.802 -0.481 -1.658 1.00 96.31 119 GLN A C 1
ATOM 970 O O . GLN A 1 119 ? 6.913 -1.198 -0.666 1.00 96.31 119 GLN A O 1
ATOM 975 N N . PHE A 1 120 ? 6.653 0.845 -1.549 1.00 97.81 120 PHE A N 1
ATOM 976 C CA . PHE A 1 120 ? 6.710 1.575 -0.279 1.00 97.81 120 PHE A CA 1
ATOM 977 C C . PHE A 1 120 ? 5.685 1.071 0.743 1.00 97.81 120 PHE A C 1
ATOM 979 O O . PHE A 1 120 ? 5.989 1.002 1.938 1.00 97.81 120 PHE A O 1
ATOM 986 N N . PHE A 1 121 ? 4.500 0.682 0.269 1.00 98.31 121 PHE A N 1
ATOM 987 C CA . PHE A 1 121 ? 3.367 0.251 1.087 1.00 98.31 121 PHE A CA 1
ATOM 988 C C . PHE A 1 121 ? 3.515 -1.176 1.624 1.00 98.31 121 PHE A C 1
ATOM 990 O O . PHE A 1 121 ? 2.822 -1.548 2.569 1.00 98.31 121 PHE A O 1
ATOM 997 N N . THR A 1 122 ? 4.463 -1.955 1.098 1.00 98.19 122 THR A N 1
ATOM 998 C CA . THR A 1 122 ? 4.747 -3.322 1.573 1.00 98.19 122 THR A CA 1
ATOM 999 C C . THR A 1 122 ? 5.603 -3.361 2.845 1.00 98.19 122 THR A C 1
ATOM 1001 O O . THR A 1 122 ? 5.741 -4.402 3.492 1.00 98.19 122 THR A O 1
ATOM 1004 N N . TRP A 1 123 ? 6.148 -2.211 3.253 1.00 98.38 123 TRP A N 1
ATOM 1005 C CA . TRP A 1 123 ? 7.077 -2.090 4.373 1.00 98.38 123 TRP A CA 1
ATOM 1006 C C . TRP A 1 123 ? 6.451 -1.428 5.602 1.00 98.38 123 TRP A C 1
ATOM 1008 O O . TRP A 1 123 ? 5.722 -0.439 5.507 1.00 98.38 123 TRP A O 1
ATOM 1018 N N . LYS A 1 124 ? 6.837 -1.908 6.786 1.00 98.06 124 LYS A N 1
ATOM 1019 C CA . LYS A 1 124 ? 6.707 -1.153 8.040 1.00 98.06 124 LYS A CA 1
ATOM 1020 C C . LYS A 1 124 ? 7.593 0.091 8.037 1.00 98.06 124 LYS A C 1
ATOM 1022 O O . LYS A 1 124 ? 8.647 0.136 7.386 1.00 98.06 124 LYS A O 1
ATOM 1027 N N . GLU A 1 125 ? 7.198 1.059 8.852 1.00 97.12 125 GLU A N 1
ATOM 1028 C CA . GLU A 1 125 ? 7.956 2.267 9.156 1.00 97.12 125 GLU A CA 1
ATOM 1029 C C . GLU A 1 125 ? 9.389 1.943 9.600 1.00 97.12 125 GLU A C 1
ATOM 1031 O O . GLU A 1 125 ? 9.670 0.919 10.225 1.00 97.12 125 GLU A O 1
ATOM 1036 N N . ARG A 1 126 ? 10.321 2.843 9.274 1.00 92.94 126 ARG A N 1
ATOM 1037 C CA . ARG A 1 126 ? 11.742 2.715 9.646 1.00 92.94 126 ARG A CA 1
ATOM 1038 C C . ARG A 1 126 ? 12.068 3.311 11.011 1.00 92.94 126 ARG A C 1
ATOM 1040 O O . ARG A 1 126 ? 13.140 3.057 11.551 1.00 92.94 126 ARG A O 1
ATOM 1047 N N . LYS A 1 127 ? 11.160 4.125 11.538 1.00 95.69 127 LYS A N 1
ATOM 1048 C CA . LYS A 1 127 ? 11.263 4.778 12.835 1.00 95.69 127 LYS A CA 1
ATOM 1049 C C . LYS A 1 127 ? 9.869 5.022 13.391 1.00 95.69 127 LYS A C 1
ATOM 1051 O O . LYS A 1 127 ? 8.885 4.984 12.656 1.00 95.69 127 LYS A O 1
ATOM 1056 N N . GLU A 1 128 ? 9.814 5.324 14.673 1.00 96.88 128 GLU A N 1
ATOM 1057 C CA . GLU A 1 128 ? 8.594 5.809 15.298 1.00 96.88 128 GLU A CA 1
ATOM 1058 C C . GLU A 1 128 ? 8.353 7.279 14.919 1.00 96.88 128 GLU A C 1
ATOM 1060 O O . GLU A 1 128 ? 9.288 8.077 14.801 1.00 96.88 128 GLU A O 1
ATOM 1065 N N . TYR A 1 129 ? 7.082 7.610 14.708 1.00 97.81 129 TYR A N 1
ATOM 1066 C CA . TYR A 1 129 ? 6.583 8.956 14.430 1.00 97.81 129 TYR A CA 1
ATOM 1067 C C . TYR A 1 129 ? 5.673 9.409 15.576 1.00 97.81 129 TYR A C 1
ATOM 1069 O O . TYR A 1 129 ? 5.373 8.623 16.479 1.00 97.81 129 TYR A O 1
ATOM 1077 N N . SER A 1 130 ? 5.200 10.654 15.530 1.00 98.25 130 SER A N 1
ATOM 1078 C CA . SER A 1 130 ? 4.218 11.192 16.479 1.00 98.25 130 SER A CA 1
ATOM 1079 C C . SER A 1 130 ? 3.062 10.220 16.774 1.00 98.25 130 SER A C 1
ATOM 1081 O O . SER A 1 130 ? 2.567 9.515 15.897 1.00 98.25 130 SER A O 1
ATOM 1083 N N . ALA A 1 131 ? 2.574 10.198 18.017 1.00 96.94 131 ALA A N 1
ATOM 1084 C CA . ALA A 1 131 ? 1.380 9.430 18.384 1.00 96.94 131 ALA A CA 1
ATOM 1085 C C . ALA A 1 131 ? 0.087 9.999 17.762 1.00 96.94 131 ALA A C 1
ATOM 1087 O O . ALA A 1 131 ? -0.892 9.274 17.614 1.00 96.94 131 ALA A O 1
ATOM 1088 N N . ASP A 1 132 ? 0.101 11.269 17.371 1.00 98.00 132 ASP A N 1
ATOM 1089 C CA . ASP A 1 132 ? -0.960 11.937 16.616 1.00 98.00 132 ASP A CA 1
ATOM 1090 C C . ASP A 1 132 ? -0.875 11.536 15.133 1.00 98.00 132 ASP A C 1
ATOM 1092 O O . ASP A 1 132 ? 0.187 11.699 14.528 1.00 98.00 132 ASP A O 1
ATOM 1096 N N . ASP A 1 133 ? -1.954 10.973 14.577 1.00 97.19 133 ASP A N 1
ATOM 1097 C CA . ASP A 1 133 ? -1.952 10.394 13.224 1.00 97.19 133 ASP A CA 1
ATOM 1098 C C . ASP A 1 133 ? -1.758 11.454 12.125 1.00 97.19 133 ASP A C 1
ATOM 1100 O O . ASP A 1 133 ? -1.025 11.193 11.171 1.00 97.19 133 ASP A O 1
ATOM 1104 N N . GLU A 1 134 ? -2.319 12.657 12.288 1.00 96.31 134 GLU A N 1
ATOM 1105 C CA . GLU A 1 134 ? -2.160 13.769 11.337 1.00 96.31 134 GLU A CA 1
ATOM 1106 C C . GLU A 1 134 ? -0.695 14.210 11.274 1.00 96.31 134 GLU A C 1
ATOM 1108 O O . GLU A 1 134 ? -0.090 14.295 10.202 1.00 96.31 134 GLU A O 1
ATOM 1113 N N . LYS A 1 135 ? -0.061 14.384 12.437 1.00 98.19 135 LYS A N 1
ATOM 1114 C CA . LYS A 1 135 ? 1.374 14.693 12.496 1.00 98.19 135 LYS A CA 1
ATOM 1115 C C . LYS A 1 135 ? 2.227 13.546 11.968 1.00 98.19 135 LYS A C 1
ATOM 1117 O O . LYS A 1 135 ? 3.188 13.798 11.249 1.00 98.19 135 LYS A O 1
ATOM 1122 N N . ALA A 1 136 ? 1.892 12.299 12.295 1.00 98.25 136 ALA A N 1
ATOM 1123 C CA . ALA A 1 136 ? 2.648 11.133 11.843 1.00 98.25 136 ALA A CA 1
ATOM 1124 C C . ALA A 1 136 ? 2.645 11.000 10.314 1.00 98.25 136 ALA A C 1
ATOM 1126 O O . ALA A 1 136 ? 3.689 10.708 9.728 1.00 98.25 136 ALA A O 1
ATOM 1127 N N . ALA A 1 137 ? 1.501 11.248 9.669 1.00 97.44 137 ALA A N 1
ATOM 1128 C CA . ALA A 1 137 ? 1.370 11.217 8.215 1.00 97.44 137 ALA A CA 1
ATOM 1129 C C . ALA A 1 137 ? 2.288 12.237 7.522 1.00 97.44 137 ALA A C 1
ATOM 1131 O O . ALA A 1 137 ? 2.930 11.904 6.517 1.00 97.44 137 ALA A O 1
ATOM 1132 N N . LEU A 1 138 ? 2.393 13.445 8.084 1.00 98.00 138 LEU A N 1
ATOM 1133 C CA . LEU A 1 138 ? 3.264 14.516 7.589 1.00 98.00 138 LEU A CA 1
ATOM 1134 C C . LEU A 1 138 ? 4.746 14.252 7.895 1.00 98.00 138 LEU A C 1
ATOM 1136 O O . LEU A 1 138 ? 5.604 14.427 7.028 1.00 98.00 138 LEU A O 1
ATOM 1140 N N . GLU A 1 139 ? 5.065 13.789 9.106 1.00 98.19 139 GLU A N 1
ATOM 1141 C CA . GLU A 1 139 ? 6.434 13.446 9.506 1.00 98.19 139 GLU A CA 1
ATOM 1142 C C . GLU A 1 139 ? 7.002 12.294 8.671 1.00 98.19 139 GLU A C 1
ATOM 1144 O O . GLU A 1 139 ? 8.169 12.347 8.268 1.00 98.19 139 GLU A O 1
ATOM 1149 N N . MET A 1 140 ? 6.199 11.258 8.397 1.00 97.81 140 MET A N 1
ATOM 1150 C CA . MET A 1 140 ? 6.594 10.161 7.513 1.00 97.81 140 MET A CA 1
ATOM 1151 C C . MET A 1 140 ? 6.840 10.675 6.105 1.00 97.81 140 MET A C 1
ATOM 1153 O O . MET A 1 140 ? 7.902 10.390 5.552 1.00 97.81 140 MET A O 1
ATOM 1157 N N . TYR A 1 141 ? 5.900 11.445 5.556 1.00 97.56 141 TYR A N 1
ATOM 1158 C CA . TYR A 1 141 ? 6.026 11.998 4.215 1.00 97.56 141 TYR A CA 1
ATOM 1159 C C . TYR A 1 141 ? 7.336 12.774 4.053 1.00 97.56 141 TYR A C 1
ATOM 1161 O O . TYR A 1 141 ? 8.151 12.433 3.194 1.00 97.56 141 TYR A O 1
ATOM 1169 N N . ALA A 1 142 ? 7.579 13.752 4.932 1.00 97.56 142 ALA A N 1
ATOM 1170 C CA . ALA A 1 142 ? 8.768 14.596 4.887 1.00 97.56 142 ALA A CA 1
ATOM 1171 C C . ALA A 1 142 ? 10.061 13.790 5.075 1.00 97.56 142 ALA A C 1
ATOM 1173 O O . ALA A 1 142 ? 11.035 13.999 4.349 1.00 97.56 142 ALA A O 1
ATOM 1174 N N . TYR A 1 143 ? 10.070 12.847 6.022 1.00 97.56 143 TYR A N 1
ATOM 1175 C CA . TYR A 1 143 ? 11.231 12.000 6.270 1.00 97.56 143 TYR A CA 1
ATOM 1176 C C . TYR A 1 143 ? 11.560 11.133 5.055 1.00 97.56 143 TYR A C 1
ATOM 1178 O O . TYR A 1 143 ? 12.688 11.154 4.579 1.00 97.56 143 TYR A O 1
ATOM 1186 N N . GLU A 1 144 ? 10.591 10.390 4.528 1.00 97.06 144 GLU A N 1
ATOM 1187 C CA . GLU A 1 144 ? 10.820 9.462 3.418 1.00 97.06 144 GLU A CA 1
ATOM 1188 C C . GLU A 1 144 ? 11.168 10.202 2.119 1.00 97.06 144 GLU A C 1
ATOM 1190 O O . GLU A 1 144 ? 12.059 9.771 1.384 1.00 97.06 144 GLU A O 1
ATOM 1195 N N . GLN A 1 145 ? 10.570 11.376 1.891 1.00 94.12 145 GLN A N 1
ATOM 1196 C CA . GLN A 1 145 ? 10.904 12.234 0.755 1.00 94.12 145 GLN A CA 1
ATOM 1197 C C . GLN A 1 145 ? 12.353 12.740 0.814 1.00 94.12 145 GLN A C 1
ATOM 1199 O O . GLN A 1 145 ? 13.031 12.772 -0.211 1.00 94.12 145 GLN A O 1
ATOM 1204 N N . GLN A 1 146 ? 12.849 13.102 2.002 1.00 96.06 146 GLN A N 1
ATOM 1205 C CA . GLN A 1 146 ? 14.235 13.545 2.190 1.00 96.06 146 GLN A CA 1
ATOM 1206 C C . GLN A 1 146 ? 15.248 12.418 1.944 1.00 96.06 146 GLN A C 1
ATOM 1208 O O . GLN A 1 146 ? 16.358 12.672 1.483 1.00 96.06 146 GLN A O 1
ATOM 1213 N N . GLN A 1 147 ? 14.887 11.180 2.281 1.00 96.00 147 GLN A N 1
ATOM 1214 C CA . GLN A 1 147 ? 15.767 10.017 2.134 1.00 96.00 147 GLN A CA 1
ATOM 1215 C C . GLN A 1 147 ? 15.879 9.572 0.671 1.00 96.00 147 GLN A C 1
ATOM 1217 O O . GLN A 1 147 ? 16.926 9.076 0.250 1.00 96.00 147 GLN A O 1
ATOM 1222 N N . GLY A 1 148 ? 14.809 9.764 -0.103 1.00 96.44 148 GLY A N 1
ATOM 1223 C CA . GLY A 1 148 ? 14.749 9.380 -1.506 1.00 96.44 148 GLY A CA 1
ATOM 1224 C C . GLY A 1 148 ? 14.736 7.864 -1.714 1.00 96.44 148 GLY A C 1
ATOM 1225 O O . GLY A 1 148 ? 14.769 7.062 -0.775 1.00 96.44 148 GLY A O 1
ATOM 1226 N N . THR A 1 149 ? 14.665 7.470 -2.982 1.00 96.81 149 THR A N 1
ATOM 1227 C CA . THR A 1 149 ? 14.463 6.076 -3.404 1.00 96.81 149 THR A CA 1
ATOM 1228 C C . THR A 1 149 ? 15.682 5.194 -3.156 1.00 96.81 149 THR A C 1
ATOM 1230 O O . THR A 1 149 ? 15.534 4.047 -2.751 1.00 96.81 149 THR A O 1
ATOM 1233 N N . GLY A 1 150 ? 16.894 5.735 -3.313 1.00 96.50 150 GLY A N 1
ATOM 1234 C CA . GLY A 1 150 ? 18.145 4.992 -3.114 1.00 96.50 150 GLY A CA 1
ATOM 1235 C C . GLY A 1 150 ? 18.430 4.586 -1.662 1.00 96.50 150 GLY A C 1
ATOM 1236 O O . GLY A 1 150 ? 19.317 3.775 -1.426 1.00 96.50 150 GLY A O 1
ATOM 1237 N N . SER A 1 151 ? 17.689 5.137 -0.696 1.00 96.62 151 SER A N 1
ATOM 1238 C CA . SER A 1 151 ? 17.817 4.808 0.734 1.00 96.62 151 SER A CA 1
ATOM 1239 C C . SER A 1 151 ? 16.662 3.943 1.251 1.00 96.62 151 SER A C 1
ATOM 1241 O O . SER A 1 151 ? 16.542 3.734 2.463 1.00 96.62 151 SER A O 1
ATOM 1243 N N . GLN A 1 152 ? 15.777 3.482 0.363 1.00 97.19 152 GLN A N 1
ATOM 1244 C CA . GLN A 1 152 ? 14.665 2.605 0.722 1.00 97.19 152 GLN A CA 1
ATOM 1245 C C . GLN A 1 152 ? 15.160 1.179 0.997 1.00 97.19 152 GLN A C 1
ATOM 1247 O O . GLN A 1 152 ? 16.201 0.775 0.478 1.00 97.19 152 GLN A O 1
ATOM 1252 N N . PRO A 1 153 ? 14.467 0.426 1.871 1.00 96.50 153 PRO A N 1
ATOM 1253 C CA . PRO A 1 153 ? 14.877 -0.930 2.200 1.00 96.50 153 PRO A CA 1
ATOM 1254 C C . PRO A 1 153 ? 14.784 -1.864 0.994 1.00 96.50 153 PRO A C 1
ATOM 1256 O O . PRO A 1 153 ? 13.979 -1.648 0.092 1.00 96.50 153 PRO A O 1
ATOM 1259 N N . VAL A 1 154 ? 15.596 -2.916 1.040 1.00 97.06 154 VAL A N 1
ATOM 1260 C CA . VAL A 1 154 ? 15.595 -4.008 0.066 1.00 97.06 154 VAL A CA 1
ATOM 1261 C C . VAL A 1 154 ? 15.351 -5.341 0.765 1.00 97.06 154 VAL A C 1
ATOM 1263 O O . VAL A 1 154 ? 15.598 -5.469 1.970 1.00 97.06 154 VAL A O 1
ATOM 1266 N N . SER A 1 155 ? 14.874 -6.323 0.012 1.00 97.31 155 SER A N 1
ATOM 1267 C CA . SER A 1 155 ? 14.565 -7.680 0.451 1.00 97.31 155 SER A CA 1
ATOM 1268 C C . SER A 1 155 ? 15.248 -8.708 -0.447 1.00 97.31 155 SER A C 1
ATOM 1270 O O . SER A 1 155 ? 15.382 -8.491 -1.650 1.00 97.31 155 SER A O 1
ATOM 1272 N N . ASP A 1 156 ? 15.644 -9.849 0.125 1.00 96.69 156 ASP A N 1
ATOM 1273 C CA . ASP A 1 156 ? 16.040 -11.036 -0.639 1.00 96.69 156 ASP A CA 1
ATOM 1274 C C . ASP A 1 156 ? 14.908 -12.076 -0.752 1.00 96.69 156 ASP A C 1
ATOM 1276 O O . ASP A 1 156 ? 15.117 -13.121 -1.357 1.00 96.69 156 ASP A O 1
ATOM 1280 N N . ASN A 1 157 ? 13.703 -11.790 -0.232 1.00 97.06 157 ASN A N 1
ATOM 1281 C CA . ASN A 1 157 ? 12.600 -12.756 -0.099 1.00 97.06 157 ASN A CA 1
ATOM 1282 C C . ASN A 1 157 ? 12.178 -13.438 -1.410 1.00 97.06 157 ASN A C 1
ATOM 1284 O O . ASN A 1 157 ? 11.759 -14.594 -1.382 1.00 97.06 157 ASN A O 1
ATOM 1288 N N . ALA A 1 158 ? 12.295 -12.745 -2.544 1.00 95.31 158 ALA A N 1
ATOM 1289 C CA . ALA A 1 158 ? 11.947 -13.289 -3.856 1.00 95.31 158 ALA A CA 1
ATOM 1290 C C . ALA A 1 158 ? 13.041 -14.181 -4.471 1.00 95.31 158 ALA A C 1
ATOM 1292 O O . ALA A 1 158 ? 12.800 -14.861 -5.470 1.00 95.31 158 ALA A O 1
ATOM 1293 N N . PHE A 1 159 ? 14.249 -14.195 -3.902 1.00 94.69 159 PHE A N 1
ATOM 1294 C CA . PHE A 1 159 ? 15.416 -14.822 -4.510 1.00 94.69 159 PHE A CA 1
ATOM 1295 C C . PHE A 1 159 ? 15.808 -16.125 -3.814 1.00 94.69 159 PHE A C 1
ATOM 1297 O O . PHE A 1 159 ? 15.699 -16.295 -2.607 1.00 94.69 159 PHE A O 1
ATOM 1304 N N . LEU A 1 160 ? 16.338 -17.070 -4.587 1.00 95.25 160 LEU A N 1
ATOM 1305 C CA . LEU A 1 160 ? 16.977 -18.257 -4.024 1.00 95.25 160 LEU A CA 1
ATOM 1306 C C . LEU A 1 160 ? 18.401 -17.934 -3.553 1.00 95.25 160 LEU A C 1
ATOM 1308 O O . LEU A 1 160 ? 19.109 -17.112 -4.138 1.00 95.25 160 LEU A O 1
ATOM 1312 N N . LYS A 1 161 ? 18.880 -18.671 -2.546 1.00 94.31 161 LYS A N 1
ATOM 1313 C CA . LYS A 1 161 ? 20.292 -18.657 -2.132 1.00 94.31 161 LYS A CA 1
ATOM 1314 C C . LYS A 1 161 ? 21.046 -19.691 -2.962 1.00 94.31 161 LYS A C 1
ATOM 1316 O O . LYS A 1 161 ? 21.180 -20.854 -2.578 1.00 94.31 161 LYS A O 1
ATOM 1321 N N . GLY A 1 162 ? 21.472 -19.282 -4.157 1.00 94.19 162 GLY A N 1
ATOM 1322 C CA . GLY A 1 162 ? 21.908 -20.213 -5.201 1.00 94.19 162 GLY A CA 1
ATOM 1323 C C . GLY A 1 162 ? 20.709 -21.016 -5.706 1.00 94.19 162 GLY A C 1
ATOM 1324 O O . GLY A 1 162 ? 19.770 -20.434 -6.229 1.00 94.19 162 GLY A O 1
ATOM 1325 N N . ASN A 1 163 ? 20.713 -22.335 -5.491 1.00 95.62 163 ASN A N 1
ATOM 1326 C CA . ASN A 1 163 ? 19.561 -23.206 -5.778 1.00 95.62 163 ASN A CA 1
ATOM 1327 C C . ASN A 1 163 ? 18.752 -23.569 -4.518 1.00 95.62 163 ASN A C 1
ATOM 1329 O O . ASN A 1 163 ? 17.845 -24.397 -4.588 1.00 95.62 163 ASN A O 1
ATOM 1333 N N . ALA A 1 164 ? 19.103 -23.014 -3.353 1.00 97.12 164 ALA A N 1
ATOM 1334 C CA . ALA A 1 164 ? 18.445 -23.333 -2.093 1.00 97.12 164 ALA A CA 1
ATOM 1335 C C . ALA A 1 164 ? 17.312 -22.346 -1.788 1.00 97.12 164 ALA A C 1
ATOM 1337 O O . ALA A 1 164 ? 17.506 -21.129 -1.811 1.00 97.12 164 ALA A O 1
ATOM 1338 N N . TYR A 1 165 ? 16.144 -22.891 -1.444 1.00 95.19 165 TYR A N 1
ATOM 1339 C CA . TYR A 1 165 ? 15.053 -22.124 -0.851 1.00 95.19 165 TYR A CA 1
ATOM 1340 C C . TYR A 1 165 ? 15.446 -21.610 0.540 1.00 95.19 165 TYR A C 1
ATOM 1342 O O . TYR A 1 165 ? 16.154 -22.289 1.290 1.00 95.19 165 TYR A O 1
ATOM 1350 N N . HIS A 1 166 ? 14.927 -20.442 0.909 1.00 96.00 166 HIS A N 1
ATOM 1351 C CA . HIS A 1 166 ? 14.926 -19.961 2.283 1.00 96.00 166 HIS A CA 1
ATOM 1352 C C . HIS A 1 166 ? 13.541 -19.439 2.656 1.00 96.00 166 HIS A C 1
ATOM 1354 O O . HIS A 1 166 ? 12.783 -18.995 1.802 1.00 96.00 166 HIS A O 1
ATOM 1360 N N . ALA A 1 167 ? 13.214 -19.485 3.947 1.00 95.94 167 ALA A N 1
ATOM 1361 C CA . ALA A 1 167 ? 11.993 -18.858 4.430 1.00 95.94 167 ALA A CA 1
ATOM 1362 C C . ALA A 1 167 ? 12.087 -17.324 4.264 1.00 95.94 167 ALA A C 1
ATOM 1364 O O . ALA A 1 167 ? 13.126 -16.762 4.636 1.00 95.94 167 ALA A O 1
ATOM 1365 N N . PRO A 1 168 ? 11.039 -16.654 3.747 1.00 95.25 168 PRO A N 1
ATOM 1366 C CA . PRO A 1 168 ? 10.983 -15.195 3.692 1.00 95.25 168 PRO A CA 1
ATOM 1367 C C . PRO A 1 168 ? 11.025 -14.553 5.088 1.00 95.25 168 PRO A C 1
ATOM 1369 O O . PRO A 1 168 ? 10.321 -14.997 6.002 1.00 95.25 168 PRO A O 1
ATOM 1372 N N . ASP A 1 169 ? 11.804 -13.482 5.259 1.00 96.00 169 ASP A N 1
ATOM 1373 C CA . ASP A 1 169 ? 11.776 -12.649 6.465 1.00 96.00 169 ASP A CA 1
ATOM 1374 C C . ASP A 1 169 ? 10.598 -11.673 6.406 1.00 96.00 169 ASP A C 1
ATOM 1376 O O . ASP A 1 169 ? 10.595 -10.717 5.631 1.00 96.00 169 ASP A O 1
ATOM 1380 N N . ARG A 1 170 ? 9.606 -11.887 7.277 1.00 94.75 170 ARG A N 1
ATOM 1381 C CA . ARG A 1 170 ? 8.398 -11.054 7.406 1.00 94.75 170 ARG A CA 1
ATOM 1382 C C . ARG A 1 170 ? 8.440 -10.039 8.545 1.00 94.75 170 ARG A C 1
ATOM 1384 O O . ARG A 1 170 ? 7.432 -9.387 8.813 1.00 94.75 170 ARG A O 1
ATOM 1391 N N . SER A 1 171 ? 9.581 -9.855 9.208 1.00 96.19 171 SER A N 1
ATOM 1392 C CA . SER A 1 171 ? 9.725 -8.943 10.354 1.00 96.19 171 SER A CA 1
ATOM 1393 C C . SER A 1 171 ? 9.272 -7.508 10.039 1.00 96.19 171 SER A C 1
ATOM 1395 O O . SER A 1 171 ? 8.615 -6.853 10.862 1.00 96.19 171 SER A O 1
ATOM 1397 N N . ARG A 1 172 ? 9.551 -7.053 8.812 1.00 97.00 172 ARG A N 1
ATOM 1398 C CA . ARG A 1 172 ? 9.245 -5.710 8.303 1.00 97.00 172 ARG A CA 1
ATOM 1399 C C . ARG A 1 172 ? 8.074 -5.634 7.320 1.00 97.00 172 ARG A C 1
ATOM 1401 O O . ARG A 1 172 ? 7.854 -4.560 6.766 1.00 97.00 172 ARG A O 1
ATOM 1408 N N . PHE A 1 173 ? 7.314 -6.712 7.145 1.00 97.50 173 PHE A N 1
ATOM 1409 C CA . PHE A 1 173 ? 6.122 -6.708 6.297 1.00 97.50 173 PHE A CA 1
ATOM 1410 C C . PHE A 1 173 ? 5.025 -5.833 6.912 1.00 97.50 173 PHE A C 1
ATOM 1412 O O . PHE A 1 173 ? 4.726 -5.984 8.099 1.00 97.50 173 PHE A O 1
ATOM 1419 N N . SER A 1 174 ? 4.417 -4.939 6.132 1.00 97.56 174 SER A N 1
ATOM 1420 C CA . SER A 1 174 ? 3.320 -4.075 6.602 1.00 97.56 174 SER A CA 1
ATOM 1421 C C . SER A 1 174 ? 2.016 -4.832 6.868 1.00 97.56 174 SER A C 1
ATOM 1423 O O . SER A 1 174 ? 1.206 -4.388 7.679 1.00 97.56 174 SER A O 1
ATOM 1425 N N . GLY A 1 175 ? 1.806 -5.969 6.198 1.00 96.38 175 GLY A N 1
ATOM 1426 C CA . GLY A 1 175 ? 0.491 -6.604 6.084 1.00 96.38 175 GLY A CA 1
ATOM 1427 C C . GLY A 1 175 ? -0.224 -6.290 4.765 1.00 96.38 175 GLY A C 1
ATOM 1428 O O . GLY A 1 175 ? -1.304 -6.825 4.535 1.00 96.38 175 GLY A O 1
ATOM 1429 N N . MET A 1 176 ? 0.364 -5.453 3.903 1.00 97.25 176 MET A N 1
ATOM 1430 C CA . MET A 1 176 ? -0.174 -5.075 2.597 1.00 97.25 176 MET A CA 1
ATOM 1431 C C . MET A 1 176 ? 0.749 -5.560 1.476 1.00 97.25 176 MET A C 1
ATOM 1433 O O . MET A 1 176 ? 1.920 -5.194 1.426 1.00 97.25 176 MET A O 1
ATOM 1437 N N . ASN A 1 177 ? 0.203 -6.351 0.555 1.00 97.56 177 ASN A N 1
ATOM 1438 C CA . ASN A 1 177 ? 0.798 -6.583 -0.763 1.00 97.56 177 ASN A CA 1
ATOM 1439 C C . ASN A 1 177 ? 0.311 -5.498 -1.729 1.00 97.56 177 ASN A C 1
ATOM 1441 O O . ASN A 1 177 ? -0.500 -4.649 -1.360 1.00 97.56 177 ASN A O 1
ATOM 1445 N N . VAL A 1 178 ? 0.760 -5.500 -2.975 1.00 97.38 178 VAL A N 1
ATOM 1446 C CA . VAL A 1 178 ? 0.353 -4.461 -3.925 1.00 97.38 178 VAL A CA 1
ATOM 1447 C C . VAL A 1 178 ? 0.084 -5.018 -5.305 1.00 97.38 178 VAL A C 1
ATOM 1449 O O . VAL A 1 178 ? 0.512 -6.120 -5.656 1.00 97.38 178 VAL A O 1
ATOM 1452 N N . ILE A 1 179 ? -0.650 -4.227 -6.080 1.00 95.19 179 ILE A N 1
ATOM 1453 C CA . ILE A 1 179 ? -0.637 -4.373 -7.525 1.00 95.19 179 ILE A CA 1
ATOM 1454 C C . ILE A 1 179 ? 0.719 -3.875 -8.020 1.00 95.19 179 ILE A C 1
ATOM 1456 O O . ILE A 1 179 ? 1.092 -2.724 -7.779 1.00 95.19 179 ILE A O 1
ATOM 1460 N N . ASP A 1 180 ? 1.447 -4.735 -8.718 1.00 93.12 180 ASP A N 1
ATOM 1461 C CA . ASP A 1 180 ? 2.723 -4.408 -9.333 1.00 93.12 180 ASP A CA 1
ATOM 1462 C C . ASP A 1 180 ? 2.495 -3.564 -10.589 1.00 93.12 180 ASP A C 1
ATOM 1464 O O . ASP A 1 180 ? 2.404 -4.055 -11.720 1.00 93.12 180 ASP A O 1
ATOM 1468 N N . MET A 1 181 ? 2.357 -2.257 -10.371 1.00 90.19 181 MET A N 1
ATOM 1469 C CA . MET A 1 181 ? 2.181 -1.301 -11.459 1.00 90.19 181 MET A CA 1
ATOM 1470 C C . MET A 1 181 ? 3.424 -1.208 -12.343 1.00 90.19 181 MET A C 1
ATOM 1472 O O . MET A 1 181 ? 3.296 -0.945 -13.536 1.00 90.19 181 MET A O 1
ATOM 1476 N N . ARG A 1 182 ? 4.614 -1.508 -11.809 1.00 91.06 182 ARG A N 1
ATOM 1477 C CA . ARG A 1 182 ? 5.840 -1.587 -12.607 1.00 91.06 182 ARG A CA 1
ATOM 1478 C C . ARG A 1 182 ? 5.714 -2.695 -13.648 1.00 91.06 182 ARG A C 1
ATOM 1480 O O . ARG A 1 182 ? 5.942 -2.436 -14.831 1.00 91.06 182 ARG A O 1
ATOM 1487 N N . MET A 1 183 ? 5.279 -3.883 -13.240 1.00 91.19 183 MET A N 1
ATOM 1488 C CA . MET A 1 183 ? 4.989 -4.976 -14.163 1.00 91.19 183 MET A CA 1
ATOM 1489 C C . MET A 1 183 ? 3.856 -4.636 -15.123 1.00 91.19 183 MET A C 1
ATOM 1491 O O . MET A 1 183 ? 4.042 -4.802 -16.324 1.00 91.19 183 MET A O 1
ATOM 1495 N N . HIS A 1 184 ? 2.733 -4.089 -14.648 1.00 89.19 184 HIS A N 1
ATOM 1496 C CA . HIS A 1 184 ? 1.619 -3.677 -15.516 1.00 89.19 184 HIS A CA 1
ATOM 1497 C C . HIS A 1 184 ? 2.068 -2.725 -16.638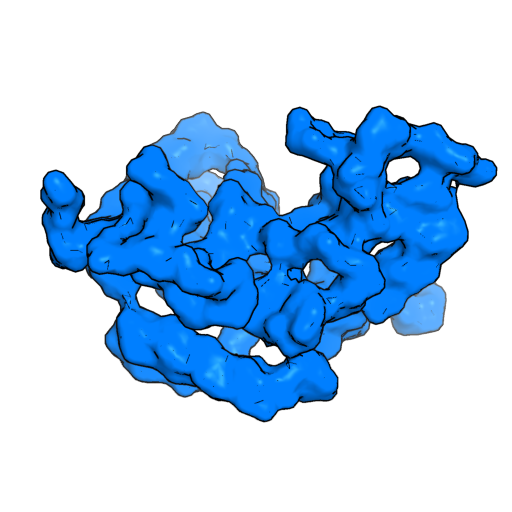 1.00 89.19 184 HIS A C 1
ATOM 1499 O O . HIS A 1 184 ? 1.704 -2.897 -17.805 1.00 89.19 184 HIS A O 1
ATOM 1505 N N . MET A 1 185 ? 2.914 -1.745 -16.308 1.00 88.94 185 MET A N 1
ATOM 1506 C CA . MET A 1 185 ? 3.421 -0.780 -17.280 1.00 88.94 185 MET A CA 1
ATOM 1507 C C . MET A 1 185 ? 4.435 -1.385 -18.262 1.00 88.94 185 MET A C 1
ATOM 1509 O O . MET A 1 185 ? 4.634 -0.846 -19.343 1.00 88.94 185 MET A O 1
ATOM 1513 N N . ASN A 1 186 ? 5.044 -2.528 -17.933 1.00 89.50 186 ASN A N 1
ATOM 1514 C CA . ASN A 1 186 ? 6.127 -3.134 -18.716 1.00 89.50 186 ASN A CA 1
ATOM 1515 C C . ASN A 1 186 ? 5.762 -4.493 -19.328 1.00 89.50 186 ASN A C 1
ATOM 1517 O O . ASN A 1 186 ? 6.605 -5.122 -19.961 1.00 89.50 186 ASN A O 1
ATOM 1521 N N . PHE A 1 187 ? 4.501 -4.916 -19.218 1.00 87.56 187 PHE A N 1
ATOM 1522 C CA . PHE A 1 187 ? 4.022 -6.221 -19.682 1.00 87.56 187 PHE A CA 1
ATOM 1523 C C . PHE A 1 187 ? 3.818 -6.332 -21.211 1.00 87.56 187 PHE A C 1
ATOM 1525 O O . PHE A 1 187 ? 3.308 -7.335 -21.695 1.00 87.56 187 PHE A O 1
ATOM 1532 N N . GLY A 1 188 ? 4.172 -5.307 -21.995 1.00 82.12 188 GLY A N 1
ATOM 1533 C CA . GLY A 1 188 ? 3.896 -5.267 -23.442 1.00 82.12 188 GLY A CA 1
ATOM 1534 C C . GLY A 1 188 ? 4.595 -6.355 -24.274 1.00 82.12 188 GLY A C 1
ATOM 1535 O O . GLY A 1 188 ? 4.082 -6.733 -25.328 1.00 82.12 188 GLY A O 1
ATOM 1536 N N . ASP A 1 189 ? 5.727 -6.874 -23.794 1.00 85.62 189 ASP A N 1
ATOM 1537 C CA . ASP A 1 189 ? 6.461 -8.003 -24.369 1.00 85.62 189 ASP A CA 1
ATOM 1538 C C . ASP A 1 189 ? 7.234 -8.768 -23.279 1.00 85.62 189 ASP A C 1
ATOM 1540 O O . ASP A 1 189 ? 7.439 -8.266 -22.169 1.00 85.62 189 ASP A O 1
ATOM 1544 N N . ALA A 1 190 ? 7.647 -10.000 -23.587 1.00 88.12 190 ALA A N 1
ATOM 1545 C CA . ALA A 1 190 ? 8.252 -10.907 -22.614 1.00 88.12 190 ALA A CA 1
ATOM 1546 C C . ALA A 1 190 ? 9.621 -10.437 -22.095 1.00 88.12 190 ALA A C 1
ATOM 1548 O O . ALA A 1 190 ? 9.915 -10.622 -20.912 1.00 88.12 190 ALA A O 1
ATOM 1549 N N . ASP A 1 191 ? 10.452 -9.839 -22.953 1.00 89.56 191 ASP A N 1
ATOM 1550 C CA . ASP A 1 191 ? 11.792 -9.386 -22.570 1.00 89.56 191 ASP A CA 1
ATOM 1551 C C . ASP A 1 191 ? 11.695 -8.205 -21.604 1.00 89.56 191 ASP A C 1
ATOM 1553 O O . ASP A 1 191 ? 12.308 -8.210 -20.531 1.00 89.56 191 ASP A O 1
ATOM 1557 N N . ASN A 1 192 ? 10.835 -7.241 -21.932 1.00 87.75 192 AS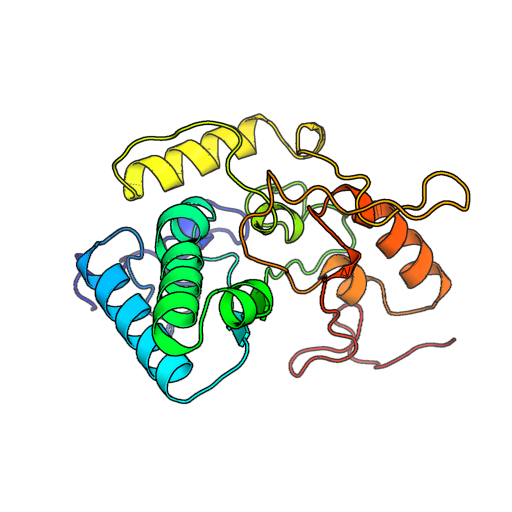N A N 1
ATOM 1558 C CA . ASN A 1 192 ? 10.569 -6.092 -21.088 1.00 87.75 192 ASN A CA 1
ATOM 1559 C C . ASN A 1 192 ? 9.924 -6.517 -19.759 1.00 87.75 192 ASN A C 1
ATOM 1561 O O . ASN A 1 192 ? 10.379 -6.096 -18.694 1.00 87.75 192 ASN A O 1
ATOM 1565 N N . ALA A 1 193 ? 8.926 -7.402 -19.784 1.00 88.94 193 ALA A N 1
ATOM 1566 C CA . ALA A 1 193 ? 8.295 -7.911 -18.569 1.00 88.94 193 ALA A CA 1
ATOM 1567 C C . ALA A 1 193 ? 9.317 -8.600 -17.647 1.00 88.94 193 ALA A C 1
ATOM 1569 O O . ALA A 1 193 ? 9.397 -8.290 -16.458 1.00 88.94 193 ALA A O 1
ATOM 1570 N N . PHE A 1 194 ? 10.140 -9.497 -18.195 1.00 91.69 194 PHE A N 1
ATOM 1571 C CA . PHE A 1 194 ? 11.115 -10.261 -17.420 1.00 91.69 194 PHE A CA 1
ATOM 1572 C C . PHE A 1 194 ? 12.174 -9.369 -16.766 1.00 91.69 194 PHE A C 1
ATOM 1574 O O . PHE A 1 194 ? 12.430 -9.485 -15.565 1.00 91.69 194 PHE A O 1
ATOM 1581 N N . HIS A 1 195 ? 12.790 -8.470 -17.537 1.00 93.31 195 HIS A N 1
ATOM 1582 C CA . HIS A 1 195 ? 13.878 -7.639 -17.028 1.00 93.31 195 HIS A CA 1
ATOM 1583 C C . HIS A 1 195 ? 13.392 -6.600 -16.015 1.00 93.31 195 HIS A C 1
ATOM 1585 O O . HIS A 1 195 ? 14.057 -6.401 -14.999 1.00 93.31 195 HIS A O 1
ATOM 1591 N N . ASN A 1 196 ? 12.232 -5.974 -16.243 1.00 92.00 196 ASN A N 1
ATOM 1592 C CA . ASN A 1 196 ? 11.725 -4.939 -15.338 1.00 92.00 196 ASN A CA 1
ATOM 1593 C C . ASN A 1 196 ? 11.108 -5.513 -14.059 1.00 92.00 196 ASN A C 1
ATOM 1595 O O . ASN A 1 196 ? 11.252 -4.888 -13.009 1.00 92.00 196 ASN A O 1
ATOM 1599 N N . GLY A 1 197 ? 10.478 -6.692 -14.114 1.00 89.44 197 GLY A N 1
ATOM 1600 C CA . GLY A 1 197 ? 10.017 -7.381 -12.905 1.00 89.44 197 GLY A CA 1
ATOM 1601 C C . GLY A 1 197 ? 11.186 -7.691 -11.988 1.00 89.44 197 GLY A C 1
ATOM 1602 O O . GLY A 1 197 ? 11.268 -7.163 -10.878 1.00 89.44 197 GLY A O 1
ATOM 1603 N N . LYS A 1 198 ? 12.178 -8.399 -12.540 1.00 91.94 198 LYS A N 1
ATOM 1604 C CA . LYS A 1 198 ? 13.404 -8.766 -11.828 1.00 91.94 198 LYS A CA 1
ATOM 1605 C C . LYS A 1 198 ? 14.165 -7.560 -11.267 1.00 91.94 198 LYS A C 1
ATOM 1607 O O . LYS A 1 198 ? 14.738 -7.657 -10.186 1.00 91.94 198 LYS A O 1
ATOM 1612 N N . ASP A 1 199 ? 14.199 -6.440 -11.990 1.00 92.88 199 ASP A N 1
ATOM 1613 C CA . ASP A 1 199 ? 14.838 -5.196 -11.533 1.00 92.88 199 ASP A CA 1
ATOM 1614 C C . ASP A 1 199 ? 14.172 -4.603 -10.281 1.00 92.88 199 ASP A C 1
ATOM 1616 O O . ASP A 1 199 ? 14.825 -3.899 -9.510 1.00 92.88 199 ASP A O 1
ATOM 1620 N N . SER A 1 200 ? 12.885 -4.873 -10.058 1.00 93.81 200 SER A N 1
ATOM 1621 C CA . SER A 1 200 ? 12.110 -4.289 -8.960 1.00 93.81 200 SER A CA 1
ATOM 1622 C C . SER A 1 200 ? 11.834 -5.231 -7.786 1.00 93.81 200 SER A C 1
ATOM 1624 O O . SER A 1 200 ? 11.496 -4.736 -6.706 1.00 93.81 200 SER A O 1
ATOM 1626 N N . ASP A 1 201 ? 12.030 -6.542 -7.960 1.00 95.19 201 ASP A N 1
ATOM 1627 C CA . ASP A 1 201 ? 11.717 -7.583 -6.967 1.00 95.19 201 ASP A CA 1
ATOM 1628 C C . ASP A 1 201 ? 12.358 -7.340 -5.590 1.00 95.19 201 ASP A C 1
ATOM 1630 O O . ASP A 1 201 ? 11.754 -7.624 -4.557 1.00 95.19 201 ASP A O 1
ATOM 1634 N N . ASP A 1 202 ? 13.565 -6.771 -5.560 1.00 96.00 202 ASP A N 1
ATOM 1635 C CA . ASP A 1 202 ? 14.299 -6.444 -4.332 1.00 96.00 202 ASP A CA 1
ATOM 1636 C C . ASP A 1 202 ? 13.665 -5.299 -3.531 1.00 96.00 202 ASP A C 1
ATOM 1638 O O . ASP A 1 202 ? 13.912 -5.173 -2.335 1.00 96.00 202 ASP A O 1
ATOM 1642 N N . SER A 1 203 ? 12.889 -4.427 -4.173 1.00 96.69 203 SER A N 1
ATOM 1643 C CA . SER A 1 203 ? 12.368 -3.208 -3.548 1.00 96.69 203 SER A CA 1
ATOM 1644 C C . SER A 1 203 ? 11.043 -3.416 -2.822 1.00 96.69 203 SER A C 1
ATOM 1646 O O . SER A 1 203 ? 10.704 -2.639 -1.924 1.00 96.69 203 SER A O 1
ATOM 1648 N N . TYR A 1 204 ? 10.311 -4.473 -3.169 1.00 97.31 204 TYR A N 1
ATOM 1649 C CA . TYR A 1 204 ? 9.147 -4.934 -2.421 1.00 97.31 204 TYR A CA 1
ATOM 1650 C C . TYR A 1 204 ? 9.599 -5.732 -1.197 1.00 97.31 204 TYR A C 1
ATOM 1652 O O . TYR A 1 204 ? 10.653 -6.366 -1.199 1.00 97.31 204 TYR A O 1
ATOM 1660 N N . HIS A 1 205 ? 8.791 -5.736 -0.137 1.00 97.56 205 HIS A N 1
ATOM 1661 C CA . HIS A 1 205 ? 9.075 -6.578 1.025 1.00 97.56 205 HIS A CA 1
ATOM 1662 C C . HIS A 1 205 ? 9.095 -8.068 0.635 1.00 97.56 205 HIS A C 1
ATOM 1664 O O . HIS A 1 205 ? 10.003 -8.797 1.040 1.00 97.56 205 HIS A O 1
ATOM 1670 N N . ASP A 1 206 ? 8.155 -8.506 -0.205 1.00 96.62 206 ASP A N 1
ATOM 1671 C CA . ASP A 1 206 ? 8.140 -9.832 -0.829 1.00 96.62 206 ASP A CA 1
ATOM 1672 C C . ASP A 1 206 ? 7.393 -9.768 -2.174 1.00 96.62 206 ASP A C 1
ATOM 1674 O O . ASP A 1 206 ? 6.163 -9.807 -2.218 1.00 96.62 206 ASP A O 1
ATOM 1678 N N . ALA A 1 207 ? 8.136 -9.651 -3.279 1.00 95.81 207 ALA A N 1
ATOM 1679 C CA . ALA A 1 207 ? 7.554 -9.531 -4.618 1.00 95.81 207 ALA A CA 1
ATOM 1680 C C . ALA A 1 207 ? 6.793 -10.790 -5.077 1.00 95.81 207 ALA A C 1
ATOM 1682 O O . ALA A 1 207 ? 5.969 -10.715 -5.985 1.00 95.81 207 ALA A O 1
ATOM 1683 N N . THR A 1 208 ? 6.992 -11.944 -4.424 1.00 94.31 208 THR A N 1
ATOM 1684 C CA . THR A 1 208 ? 6.321 -13.202 -4.809 1.00 94.31 208 THR A CA 1
ATOM 1685 C C . THR A 1 208 ? 4.816 -13.201 -4.526 1.00 94.31 208 THR A C 1
ATOM 1687 O O . THR A 1 208 ? 4.093 -14.046 -5.054 1.00 94.31 208 THR A O 1
ATOM 1690 N N . TYR A 1 209 ? 4.338 -12.243 -3.724 1.00 93.00 209 TYR A N 1
ATOM 1691 C CA . TYR A 1 209 ? 2.924 -12.040 -3.394 1.00 93.00 209 TYR A CA 1
ATOM 1692 C C . TYR A 1 209 ? 2.286 -10.864 -4.141 1.00 93.00 209 TYR A C 1
ATOM 1694 O O . TYR A 1 209 ? 1.109 -10.563 -3.916 1.00 93.00 209 TYR A O 1
ATOM 1702 N N . ASN A 1 210 ? 3.034 -10.186 -5.013 1.00 92.31 210 ASN A N 1
ATOM 1703 C CA . ASN A 1 210 ? 2.484 -9.105 -5.814 1.00 92.31 210 ASN A CA 1
ATOM 1704 C C . ASN A 1 210 ? 1.426 -9.635 -6.792 1.00 92.31 210 ASN A C 1
ATOM 1706 O O . ASN A 1 210 ? 1.565 -10.707 -7.383 1.00 92.31 210 ASN A O 1
ATOM 1710 N N . VAL A 1 211 ? 0.370 -8.848 -6.996 1.00 94.00 211 VAL A N 1
ATOM 1711 C CA . VAL A 1 211 ? -0.638 -9.114 -8.030 1.00 94.00 211 VAL A CA 1
ATOM 1712 C C . VAL A 1 211 ? -0.303 -8.271 -9.250 1.00 94.00 211 VAL A C 1
ATOM 1714 O O . VAL A 1 211 ? 0.036 -7.103 -9.113 1.00 94.00 211 VAL A O 1
ATOM 1717 N N . VAL A 1 212 ? -0.433 -8.816 -10.456 1.00 88.88 212 VAL A N 1
ATOM 1718 C CA . VAL A 1 212 ? -0.210 -8.053 -11.692 1.00 88.88 212 VAL A CA 1
ATOM 1719 C C . VAL A 1 212 ? -1.539 -7.846 -12.402 1.00 88.88 212 VAL A C 1
ATOM 1721 O O . VAL A 1 212 ? -2.269 -8.801 -12.670 1.00 88.88 212 VAL A O 1
ATOM 1724 N N . TYR A 1 213 ? -1.841 -6.599 -12.753 1.00 84.69 213 TYR A N 1
ATOM 1725 C CA . TYR A 1 213 ? -2.844 -6.326 -13.773 1.00 84.69 213 TYR A CA 1
ATOM 1726 C C . TYR A 1 213 ? -2.230 -6.621 -15.134 1.00 84.69 213 TYR A C 1
ATOM 1728 O O . TYR A 1 213 ? -1.366 -5.895 -15.613 1.00 84.69 213 TYR A O 1
ATOM 1736 N N . VAL A 1 214 ? -2.658 -7.717 -15.747 1.00 78.44 214 VAL A N 1
ATOM 1737 C CA . VAL A 1 214 ? -2.262 -8.048 -17.119 1.00 78.44 214 VAL A CA 1
ATOM 1738 C C . VAL A 1 214 ? -3.154 -7.301 -18.113 1.00 78.44 214 VAL A C 1
ATOM 1740 O O . VAL A 1 214 ? -2.672 -6.750 -19.090 1.00 78.44 214 VAL A O 1
ATOM 1743 N N . ASP A 1 215 ? -4.448 -7.221 -17.820 1.00 74.94 215 ASP A N 1
ATOM 1744 C CA . ASP A 1 215 ? -5.426 -6.401 -18.531 1.00 74.94 215 ASP A CA 1
ATOM 1745 C C . ASP A 1 215 ? -6.326 -5.778 -17.460 1.00 74.94 215 ASP A C 1
ATOM 1747 O O . ASP A 1 215 ? -6.745 -6.472 -16.526 1.00 74.94 215 ASP A O 1
ATOM 1751 N N . SER A 1 216 ? -6.560 -4.472 -17.531 1.00 72.44 216 SER A N 1
ATOM 1752 C CA . SER A 1 216 ? -7.378 -3.754 -16.551 1.00 72.44 216 SER A CA 1
ATOM 1753 C C . SER A 1 216 ? -8.630 -3.200 -17.218 1.00 72.44 216 SER A C 1
ATOM 1755 O O . SER A 1 216 ? -8.686 -3.038 -18.434 1.00 72.44 216 SER A O 1
ATOM 1757 N N . HIS A 1 217 ? -9.656 -2.902 -16.420 1.00 68.50 217 HIS A N 1
ATOM 1758 C CA . HIS A 1 217 ? -10.888 -2.322 -16.960 1.00 68.50 217 HIS A CA 1
ATOM 1759 C C . HIS A 1 217 ? -10.679 -0.937 -17.591 1.00 68.50 217 HIS A C 1
ATOM 1761 O O . HIS A 1 217 ? -11.470 -0.538 -18.443 1.00 68.50 217 HIS A O 1
ATOM 1767 N N . ASP A 1 218 ? -9.604 -0.247 -17.200 1.00 65.75 218 ASP A N 1
ATOM 1768 C CA . ASP A 1 218 ? -9.271 1.082 -17.694 1.00 65.75 218 ASP A CA 1
ATOM 1769 C C . ASP A 1 218 ? -8.303 1.036 -18.883 1.00 65.75 218 ASP A C 1
ATOM 1771 O O . ASP A 1 218 ? -8.444 1.820 -19.823 1.00 65.75 218 ASP A O 1
ATOM 1775 N N . TYR A 1 219 ? -7.318 0.127 -18.857 1.00 66.44 219 TYR A N 1
ATOM 1776 C CA . TYR A 1 219 ? -6.219 0.098 -19.826 1.00 66.44 219 TYR A CA 1
ATOM 1777 C C . TYR A 1 219 ? -5.621 -1.303 -20.052 1.00 66.44 219 TYR A C 1
ATOM 1779 O O . TYR A 1 219 ? -5.525 -2.107 -19.118 1.00 66.44 219 TYR A O 1
ATOM 1787 N N . GLY A 1 220 ? -5.122 -1.549 -21.271 1.00 69.50 220 GLY A N 1
ATOM 1788 C CA . GLY A 1 220 ? -4.220 -2.673 -21.538 1.00 69.50 220 GLY A CA 1
ATOM 1789 C C . GLY A 1 220 ? -2.815 -2.430 -20.957 1.00 69.50 220 GLY A C 1
ATOM 1790 O O . GLY A 1 220 ? -2.552 -1.340 -20.432 1.00 69.50 220 GLY A O 1
ATOM 1791 N N . PRO A 1 221 ? -1.891 -3.406 -21.058 1.00 76.06 221 PRO A N 1
ATOM 1792 C CA . PRO A 1 221 ? -0.490 -3.249 -20.660 1.00 76.06 221 PRO A CA 1
ATOM 1793 C C . PRO A 1 221 ? 0.117 -1.918 -21.104 1.00 76.06 221 PRO A C 1
ATOM 1795 O O . PRO A 1 221 ? -0.161 -1.449 -22.212 1.00 76.06 221 PRO A O 1
ATOM 1798 N N . ASN A 1 222 ? 0.962 -1.309 -20.268 1.00 77.25 222 ASN A N 1
ATOM 1799 C CA . ASN A 1 222 ? 1.594 -0.013 -20.568 1.00 77.25 222 ASN A CA 1
ATOM 1800 C C . ASN A 1 222 ? 0.589 1.111 -20.896 1.00 77.25 222 ASN A C 1
ATOM 1802 O O . ASN A 1 222 ? 0.871 2.009 -21.691 1.00 77.25 222 ASN A O 1
ATOM 1806 N N . LYS A 1 223 ? -0.617 1.047 -20.322 1.00 74.31 223 LYS A N 1
ATOM 1807 C CA . LYS A 1 223 ? -1.714 1.982 -20.597 1.00 74.31 223 LYS A CA 1
ATOM 1808 C C . LYS A 1 223 ? -2.094 2.076 -22.087 1.00 74.31 223 LYS A C 1
ATOM 1810 O O . LYS A 1 223 ? -2.542 3.121 -22.565 1.00 74.31 223 LYS A O 1
ATOM 1815 N N . SER A 1 224 ? -1.861 1.010 -22.845 1.00 67.44 224 SER A N 1
ATOM 1816 C CA . SER A 1 224 ? -2.053 1.007 -24.293 1.00 67.44 224 SER A CA 1
ATOM 1817 C C . SER A 1 224 ? -3.497 0.678 -24.684 1.00 67.44 224 SER A C 1
ATOM 1819 O O . SER A 1 224 ? -4.253 0.056 -23.933 1.00 67.44 224 SER A O 1
ATOM 1821 N N . SER A 1 225 ? -3.888 1.103 -25.889 1.00 70.19 225 SER A N 1
ATOM 1822 C CA . SER A 1 225 ? -5.150 0.698 -26.522 1.00 70.19 225 SER A CA 1
ATOM 1823 C C . SER A 1 225 ? -5.072 -0.678 -27.197 1.00 70.19 225 SER A C 1
ATOM 1825 O O . SER A 1 225 ? -6.092 -1.188 -27.658 1.00 70.19 225 SER A O 1
ATOM 1827 N N . GLU A 1 226 ? -3.878 -1.268 -27.297 1.00 64.56 226 GLU A N 1
ATOM 1828 C CA . GLU A 1 226 ? -3.628 -2.565 -27.930 1.00 64.56 226 GLU A CA 1
ATOM 1829 C C . GLU A 1 226 ? -3.250 -3.590 -26.858 1.00 64.56 226 GLU A C 1
ATOM 1831 O O . GLU A 1 226 ? -2.305 -3.387 -26.112 1.00 64.56 226 GLU A O 1
ATOM 1836 N N . ARG A 1 227 ? -3.983 -4.706 -26.757 1.00 61.19 227 ARG A N 1
ATOM 1837 C CA . ARG A 1 227 ? -3.826 -5.616 -25.608 1.00 61.19 227 ARG A CA 1
ATOM 1838 C C . ARG A 1 227 ? -2.460 -6.310 -25.528 1.00 61.19 227 ARG A C 1
ATOM 1840 O O . ARG A 1 227 ? -1.934 -6.424 -24.433 1.00 61.19 227 ARG A O 1
ATOM 1847 N N . TYR A 1 228 ? -1.900 -6.776 -26.647 1.00 61.66 228 TYR A N 1
ATOM 1848 C CA . TYR A 1 228 ? -0.578 -7.419 -26.701 1.00 61.66 228 TYR A CA 1
ATOM 1849 C C . TYR A 1 228 ? 0.037 -7.219 -28.091 1.00 61.66 228 TYR A C 1
ATOM 1851 O O . TYR A 1 228 ? -0.662 -7.401 -29.090 1.00 61.66 228 TYR A O 1
ATOM 1859 N N . THR A 1 229 ? 1.332 -6.899 -28.172 1.00 56.56 229 THR A N 1
ATOM 1860 C CA . THR A 1 229 ? 2.046 -6.645 -29.443 1.00 56.56 229 THR A CA 1
ATOM 1861 C C . THR A 1 229 ? 3.136 -7.680 -29.756 1.00 56.56 229 THR A C 1
ATOM 1863 O O . THR A 1 229 ? 4.105 -7.369 -30.445 1.00 56.56 229 THR A O 1
ATOM 1866 N N . GLY A 1 230 ? 2.986 -8.921 -29.281 1.00 57.44 230 GLY A N 1
ATOM 1867 C CA . GLY A 1 230 ? 3.913 -10.033 -29.545 1.00 57.44 230 GLY A CA 1
ATOM 1868 C C . GLY A 1 230 ? 4.135 -10.933 -28.325 1.00 57.44 230 GLY A C 1
ATOM 1869 O O . GLY A 1 230 ? 3.542 -10.691 -27.275 1.00 57.44 230 GLY A O 1
ATOM 1870 N N . GLY A 1 231 ? 4.961 -11.975 -28.475 1.00 45.41 231 GLY A N 1
ATOM 1871 C CA . GLY A 1 231 ? 5.330 -12.933 -27.425 1.00 45.41 231 GLY A CA 1
ATOM 1872 C C . GLY A 1 231 ? 6.691 -13.562 -27.677 1.00 45.41 231 GLY A C 1
ATOM 1873 O O . GLY A 1 231 ? 7.023 -13.751 -28.871 1.00 45.41 231 GLY A O 1
#

Sequence (231 aa):
MFPKALYHNCWIGNWEGEDSRSCWLHDDLADFNTENAQVQNYLIGAYNKYIDMGVDGFRLDTAVHIPRTTWNRRFLPAIQERVAQRFGAEAAKNFFVFGEVAAFVNDKWNRGSVNHSAQFFTWKERKEYSADDEKAALEMYAYEQQQGTGSQPVSDNAFLKGNAYHAPDRSRFSGMNVIDMRMHMNFGDADNAFHNGKDSDDSYHDATYNVVYVDSHDYGPNKSSERYTGG